Protein AF-X0WUH9-F1 (afdb_monomer_lite)

Structure (mmCIF, N/CA/C/O backbone):
data_AF-X0WUH9-F1
#
_entry.id   AF-X0WUH9-F1
#
loop_
_atom_site.group_PDB
_atom_site.id
_atom_site.type_symbol
_atom_site.label_atom_id
_atom_site.label_alt_id
_atom_site.label_comp_id
_atom_site.label_asym_id
_atom_site.label_entity_id
_atom_site.label_seq_id
_atom_site.pdbx_PDB_ins_code
_atom_site.Cartn_x
_atom_site.Cartn_y
_atom_site.Cartn_z
_atom_site.occupancy
_atom_site.B_iso_or_equiv
_atom_site.auth_seq_id
_atom_site.auth_comp_id
_atom_site.auth_asym_id
_atom_site.auth_atom_id
_atom_site.pdbx_PDB_model_num
ATOM 1 N N . PHE A 1 1 ? 20.214 15.083 -22.144 1.00 84.12 1 PHE A N 1
ATOM 2 C CA . PHE A 1 1 ? 18.925 15.207 -21.421 1.00 84.12 1 PHE A CA 1
ATOM 3 C C . PHE A 1 1 ? 19.009 14.427 -20.115 1.00 84.12 1 PHE A C 1
ATOM 5 O O . PHE A 1 1 ? 19.980 13.698 -19.936 1.00 84.12 1 PHE A O 1
ATOM 12 N N . THR A 1 2 ? 18.014 14.565 -19.241 1.00 90.38 2 THR A N 1
ATOM 13 C CA . THR A 1 2 ? 17.827 13.674 -18.091 1.00 90.38 2 THR A CA 1
ATOM 14 C C . THR A 1 2 ? 16.438 13.062 -18.191 1.00 90.38 2 THR A C 1
ATOM 16 O O . THR A 1 2 ? 15.469 13.798 -18.353 1.00 90.38 2 THR A O 1
ATOM 19 N N . LEU A 1 3 ? 16.358 11.736 -18.148 1.00 90.69 3 LEU A N 1
ATOM 20 C CA . LEU A 1 3 ? 15.112 10.980 -18.077 1.00 90.69 3 LEU A CA 1
ATOM 21 C C . LEU A 1 3 ? 15.097 10.223 -16.752 1.00 90.69 3 LEU A C 1
ATOM 23 O O . LEU A 1 3 ? 15.976 9.397 -16.507 1.00 90.69 3 LEU A O 1
ATOM 27 N N . THR A 1 4 ? 14.109 10.516 -15.918 1.00 93.69 4 THR A N 1
ATOM 28 C CA . THR A 1 4 ? 13.867 9.835 -14.645 1.00 93.69 4 THR A CA 1
ATOM 29 C C . THR A 1 4 ? 12.504 9.172 -14.694 1.00 93.69 4 THR A C 1
ATOM 31 O O . THR A 1 4 ? 11.519 9.838 -15.009 1.00 93.69 4 THR A O 1
ATOM 34 N N . VAL A 1 5 ? 12.455 7.881 -14.386 1.00 95.50 5 VAL A N 1
ATOM 35 C CA . VAL A 1 5 ? 11.223 7.090 -14.337 1.00 95.50 5 VAL A CA 1
ATOM 36 C C . VAL A 1 5 ? 11.199 6.406 -12.977 1.00 95.50 5 VAL A C 1
ATOM 38 O O . VAL A 1 5 ? 12.005 5.506 -12.732 1.00 95.50 5 VAL A O 1
ATOM 41 N N . TYR A 1 6 ? 10.348 6.889 -12.074 1.00 96.25 6 TYR A N 1
ATOM 42 C CA . TYR A 1 6 ? 10.287 6.433 -10.684 1.00 96.25 6 TYR A CA 1
ATOM 43 C C . TYR A 1 6 ? 8.885 6.001 -10.302 1.00 96.25 6 TYR A C 1
ATOM 45 O O . TYR A 1 6 ? 7.952 6.727 -10.634 1.00 96.25 6 TYR A O 1
ATOM 53 N N . ASN A 1 7 ? 8.769 4.882 -9.578 1.00 94.62 7 ASN A N 1
ATOM 54 C CA . ASN A 1 7 ? 7.525 4.454 -8.932 1.00 94.62 7 ASN A CA 1
ATOM 55 C C . ASN A 1 7 ? 6.321 4.508 -9.882 1.00 94.62 7 ASN A C 1
ATOM 57 O O . ASN A 1 7 ? 5.346 5.202 -9.634 1.00 94.62 7 ASN A O 1
ATOM 61 N N . ASN A 1 8 ? 6.418 3.802 -11.007 1.00 95.62 8 ASN A N 1
ATOM 62 C CA . ASN A 1 8 ? 5.311 3.640 -11.949 1.00 95.62 8 ASN A CA 1
ATOM 63 C C . ASN A 1 8 ? 4.856 2.183 -11.968 1.00 95.62 8 ASN A C 1
ATOM 65 O O . ASN A 1 8 ? 5.681 1.287 -11.787 1.00 95.62 8 ASN A O 1
ATOM 69 N N . THR A 1 9 ? 3.577 1.967 -12.257 1.00 96.06 9 THR A N 1
ATOM 70 C CA . THR A 1 9 ? 2.981 0.648 -12.489 1.00 96.06 9 THR A CA 1
ATOM 71 C C . THR A 1 9 ? 2.581 0.546 -13.960 1.00 96.06 9 THR A C 1
ATOM 73 O O . THR A 1 9 ? 1.762 1.328 -14.439 1.00 96.06 9 THR A O 1
ATOM 76 N N . PHE A 1 10 ? 3.191 -0.387 -14.688 1.00 95.75 10 PHE A N 1
ATOM 77 C CA . PHE A 1 10 ? 2.925 -0.688 -16.092 1.00 95.75 10 PHE A CA 1
ATOM 78 C C . PHE A 1 10 ? 2.410 -2.124 -16.193 1.00 95.75 10 PHE A C 1
ATOM 80 O O . PHE A 1 10 ? 3.133 -3.064 -15.873 1.00 95.75 10 PHE A O 1
ATOM 87 N N . VAL A 1 11 ? 1.162 -2.293 -16.620 1.00 94.50 11 VAL A N 1
ATOM 88 C CA . VAL A 1 11 ? 0.499 -3.603 -16.654 1.00 94.50 11 VAL A CA 1
ATOM 89 C C . VAL A 1 11 ? -0.267 -3.744 -17.969 1.00 94.50 11 VAL A C 1
ATOM 91 O O . VAL A 1 11 ? -0.762 -2.743 -18.495 1.00 94.50 11 VAL A O 1
ATOM 94 N N . LYS A 1 12 ? -0.342 -4.958 -18.533 1.00 93.06 12 LYS A N 1
ATOM 95 C CA . LYS A 1 12 ? -1.132 -5.276 -19.745 1.00 93.06 12 LYS A CA 1
ATOM 96 C C . LYS A 1 12 ? -0.751 -4.490 -21.018 1.00 93.06 12 LYS A C 1
ATOM 98 O O . LYS A 1 12 ? -1.572 -4.320 -21.922 1.00 93.06 12 LYS A O 1
ATOM 103 N N . ASN A 1 13 ? 0.498 -4.029 -21.150 1.00 92.81 13 ASN A N 1
ATOM 104 C CA . ASN A 1 13 ? 0.985 -3.385 -22.383 1.00 92.81 13 ASN A CA 1
ATOM 105 C C . ASN A 1 13 ? 1.630 -4.397 -23.345 1.00 92.81 13 ASN A C 1
ATOM 107 O O . ASN A 1 13 ? 2.065 -5.472 -22.945 1.00 92.81 13 ASN A O 1
ATOM 111 N N . TYR A 1 14 ? 1.779 -4.045 -24.630 1.00 92.12 14 TYR A N 1
ATOM 112 C CA . TYR A 1 14 ? 2.562 -4.880 -25.558 1.00 92.12 14 TYR A CA 1
ATOM 113 C C . TYR A 1 14 ? 4.034 -4.985 -25.126 1.00 92.12 14 TYR A C 1
ATOM 115 O O . TYR A 1 14 ? 4.600 -6.075 -25.119 1.00 92.12 14 TYR A O 1
ATOM 123 N N . CYS A 1 15 ? 4.625 -3.849 -24.748 1.00 90.56 15 CYS A N 1
ATOM 124 C CA . CYS A 1 15 ? 5.849 -3.747 -23.955 1.00 90.56 15 CYS A CA 1
ATOM 125 C C . CYS A 1 15 ? 5.557 -2.749 -22.833 1.00 90.56 15 CYS A C 1
ATOM 127 O O . CYS A 1 15 ? 5.006 -1.686 -23.132 1.00 90.56 15 CYS A O 1
ATOM 129 N N . ASN A 1 16 ? 5.944 -3.046 -21.594 1.00 95.50 16 ASN A N 1
ATOM 130 C CA . ASN A 1 16 ? 5.701 -2.138 -20.471 1.00 95.50 16 ASN A CA 1
ATOM 131 C C . ASN A 1 16 ? 6.644 -0.926 -20.539 1.00 95.50 16 ASN A C 1
ATOM 133 O O . ASN A 1 16 ? 6.204 0.193 -20.808 1.00 95.50 16 ASN A O 1
ATOM 137 N N . ILE A 1 17 ? 7.957 -1.143 -20.428 1.00 94.81 17 ILE A N 1
ATOM 138 C CA . ILE A 1 17 ? 8.960 -0.095 -20.647 1.00 94.81 17 ILE A CA 1
ATOM 139 C C . ILE A 1 17 ? 9.827 -0.463 -21.848 1.00 94.81 17 ILE A C 1
ATOM 141 O O . ILE A 1 17 ? 10.605 -1.413 -21.811 1.00 94.81 17 ILE A O 1
ATOM 145 N N . HIS A 1 18 ? 9.747 0.340 -22.912 1.00 92.62 18 HIS A N 1
ATOM 146 C CA . HIS A 1 18 ? 10.548 0.155 -24.120 1.00 92.62 18 HIS A CA 1
ATOM 147 C C . HIS A 1 18 ? 11.508 1.324 -24.365 1.00 92.62 18 HIS A C 1
ATOM 149 O O . HIS A 1 18 ? 11.098 2.473 -24.544 1.00 92.62 18 HIS A O 1
ATOM 155 N N . ASN A 1 19 ? 12.801 1.015 -24.422 1.00 88.56 19 ASN A N 1
ATOM 156 C CA . ASN A 1 19 ? 13.859 1.940 -24.782 1.00 88.56 19 ASN A CA 1
ATOM 157 C C . ASN A 1 19 ? 14.447 1.586 -26.154 1.00 88.56 19 ASN A C 1
ATOM 159 O O . ASN A 1 19 ? 15.034 0.525 -26.344 1.00 88.56 19 ASN A O 1
ATOM 163 N N . ALA A 1 20 ? 14.312 2.510 -27.106 1.00 87.06 20 ALA A N 1
ATOM 164 C CA . ALA A 1 20 ? 14.820 2.361 -28.472 1.00 87.06 20 ALA A CA 1
ATOM 165 C C . ALA A 1 20 ? 15.809 3.461 -28.886 1.00 87.06 20 ALA A C 1
ATOM 167 O O . ALA A 1 20 ? 16.190 3.554 -30.055 1.00 87.06 20 ALA A O 1
ATOM 168 N N . ARG A 1 21 ? 16.202 4.351 -27.966 1.00 79.69 21 ARG A N 1
ATOM 169 C CA . ARG A 1 21 ? 16.953 5.567 -28.312 1.00 79.69 21 ARG A CA 1
ATOM 170 C C . ARG A 1 21 ? 18.448 5.282 -28.453 1.00 79.69 21 ARG A C 1
ATOM 172 O O . ARG A 1 21 ? 19.238 5.463 -27.523 1.00 79.69 21 ARG A O 1
ATOM 179 N N . VAL A 1 22 ? 18.839 4.884 -29.663 1.00 78.00 22 VAL A N 1
ATOM 180 C CA . VAL A 1 22 ? 20.236 4.682 -30.073 1.00 78.00 22 VAL A CA 1
ATOM 181 C C . VAL A 1 22 ? 20.931 6.028 -30.315 1.00 78.00 22 VAL A C 1
ATOM 183 O O . VAL A 1 22 ? 20.434 6.870 -31.055 1.00 78.00 22 VAL A O 1
ATOM 186 N N . GLY A 1 23 ? 22.117 6.218 -29.731 1.00 77.25 23 GLY A N 1
ATOM 187 C CA . GLY A 1 23 ? 23.007 7.344 -30.053 1.00 77.25 23 GLY A CA 1
ATOM 188 C C . GLY A 1 23 ? 22.709 8.668 -29.341 1.00 77.25 23 GLY A C 1
ATOM 189 O O . GLY A 1 23 ? 23.425 9.642 -29.564 1.00 77.25 23 GLY A O 1
ATOM 190 N N . GLU A 1 24 ? 21.704 8.724 -28.466 1.00 80.44 24 GLU A N 1
ATOM 191 C CA . GLU A 1 24 ? 21.450 9.920 -27.661 1.00 80.44 24 GLU A CA 1
ATOM 192 C C . GLU A 1 24 ? 22.303 9.958 -26.388 1.00 80.44 24 GLU A C 1
ATOM 194 O O . GLU A 1 24 ? 22.405 8.969 -25.659 1.00 80.44 24 GLU A O 1
ATOM 199 N N . THR A 1 25 ? 22.866 11.128 -26.081 1.00 80.81 25 THR A N 1
ATOM 200 C CA . THR A 1 25 ? 23.638 11.383 -24.861 1.00 80.81 25 THR A CA 1
ATOM 201 C C . THR A 1 25 ? 22.779 12.058 -23.786 1.00 80.81 25 THR A C 1
ATOM 203 O O . THR A 1 25 ? 22.203 13.139 -23.959 1.00 80.81 25 THR A O 1
ATOM 206 N N . GLY A 1 26 ? 22.682 11.408 -22.629 1.00 85.44 26 GLY A N 1
ATOM 207 C CA . GLY A 1 26 ? 21.904 11.884 -21.491 1.00 85.44 26 GLY A CA 1
ATOM 208 C C . GLY A 1 26 ? 21.975 10.936 -20.302 1.00 85.44 26 GLY A C 1
ATOM 209 O O . GLY A 1 26 ? 22.427 9.800 -20.432 1.00 85.44 26 GLY A O 1
ATOM 210 N N . THR A 1 27 ? 21.522 11.414 -19.149 1.00 91.06 27 THR A N 1
ATOM 211 C CA . THR A 1 27 ? 21.389 10.606 -17.936 1.00 91.06 27 THR A CA 1
ATOM 212 C C . THR A 1 27 ? 20.027 9.930 -17.940 1.00 9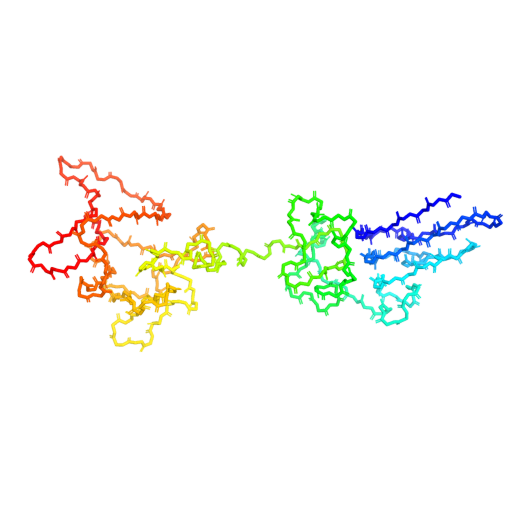1.06 27 THR A C 1
ATOM 214 O O . THR A 1 27 ? 19.006 10.574 -18.182 1.00 91.06 27 THR A O 1
ATOM 217 N N . ARG A 1 28 ? 20.012 8.631 -17.660 1.00 92.50 28 ARG A N 1
ATOM 218 C CA . ARG A 1 28 ? 18.797 7.834 -17.517 1.00 92.50 28 ARG A CA 1
ATOM 219 C C . ARG A 1 28 ? 18.802 7.188 -16.145 1.00 92.50 28 ARG A C 1
ATOM 221 O O . ARG A 1 28 ? 19.829 6.635 -15.749 1.00 92.50 28 ARG A O 1
ATOM 228 N N . ILE A 1 29 ? 17.694 7.323 -15.429 1.00 95.50 29 ILE A N 1
ATOM 229 C CA . ILE A 1 29 ? 17.526 6.745 -14.102 1.00 95.50 29 ILE A CA 1
ATOM 230 C C . ILE A 1 29 ? 16.145 6.103 -14.030 1.00 95.50 29 ILE A C 1
ATOM 232 O O . ILE A 1 29 ? 15.137 6.782 -14.212 1.00 95.50 29 ILE A O 1
ATOM 236 N N . PHE A 1 30 ? 16.112 4.803 -13.768 1.00 97.50 30 PHE A N 1
ATOM 237 C CA . PHE A 1 30 ? 14.884 4.031 -13.614 1.00 97.50 30 PHE A CA 1
ATOM 238 C C . PHE A 1 30 ? 14.909 3.403 -12.231 1.00 97.50 30 PHE A C 1
ATOM 240 O O . PHE A 1 30 ? 15.822 2.637 -11.936 1.00 97.50 30 PHE A O 1
ATOM 247 N N . LYS A 1 31 ? 13.960 3.729 -11.360 1.00 98.00 31 LYS A N 1
ATOM 248 C CA . LYS A 1 31 ? 13.911 3.140 -10.018 1.00 98.00 31 LYS A CA 1
ATOM 249 C C . LYS A 1 31 ? 12.494 2.783 -9.614 1.00 98.00 31 LYS A C 1
ATOM 251 O O . LYS A 1 31 ? 11.574 3.522 -9.947 1.00 98.00 31 LYS A O 1
ATOM 256 N N . ASN A 1 32 ? 12.331 1.690 -8.876 1.00 97.44 32 ASN A N 1
ATOM 257 C CA . ASN A 1 32 ? 11.051 1.288 -8.287 1.00 97.44 32 ASN A CA 1
ATOM 258 C C . ASN A 1 32 ? 9.897 1.173 -9.299 1.00 97.44 32 ASN A C 1
ATOM 260 O O . ASN A 1 32 ? 8.745 1.389 -8.934 1.00 97.44 32 ASN A O 1
ATOM 264 N N . ASN A 1 33 ? 10.168 0.882 -10.572 1.00 97.94 33 ASN A N 1
ATOM 265 C CA . ASN A 1 33 ? 9.093 0.669 -11.541 1.00 97.94 33 ASN A CA 1
ATOM 266 C C . ASN A 1 33 ? 8.633 -0.786 -11.504 1.00 97.94 33 ASN A C 1
ATOM 268 O O . ASN A 1 33 ? 9.454 -1.689 -11.362 1.00 97.94 33 ASN A O 1
ATOM 272 N N . LEU A 1 34 ? 7.332 -0.983 -11.657 1.00 98.06 34 LEU A N 1
ATOM 273 C CA . LEU A 1 34 ? 6.655 -2.267 -11.661 1.00 98.06 34 LEU A CA 1
ATOM 274 C C . LEU A 1 34 ? 6.133 -2.535 -13.065 1.00 98.06 34 LEU A C 1
ATOM 276 O O . LEU A 1 34 ? 5.345 -1.746 -13.578 1.00 98.06 34 LEU A O 1
ATOM 280 N N . CYS A 1 35 ? 6.592 -3.621 -13.683 1.00 97.75 35 CYS A N 1
ATOM 281 C CA . CYS A 1 35 ? 6.121 -4.086 -14.984 1.00 97.75 35 CYS A CA 1
ATOM 282 C C . CYS A 1 35 ? 5.602 -5.523 -14.853 1.00 97.75 35 CYS A C 1
ATOM 284 O O . CYS A 1 35 ? 6.339 -6.370 -14.347 1.00 97.75 35 CYS A O 1
ATOM 286 N N . GLN A 1 36 ? 4.351 -5.774 -15.244 1.00 96.56 36 GLN A N 1
ATOM 287 C CA . GLN A 1 36 ? 3.723 -7.106 -15.253 1.00 96.56 36 GLN A CA 1
ATOM 288 C C . GLN A 1 36 ? 2.810 -7.284 -16.480 1.00 96.56 36 GLN A C 1
ATOM 290 O O . GLN A 1 36 ? 2.411 -6.307 -17.125 1.00 96.56 36 GLN A O 1
ATOM 295 N N . ASP A 1 37 ? 2.455 -8.525 -16.795 1.00 94.31 37 ASP A N 1
ATOM 296 C CA . ASP A 1 37 ? 1.421 -8.934 -17.751 1.00 94.31 37 ASP A CA 1
ATOM 297 C C . ASP A 1 37 ? 1.603 -8.374 -19.162 1.00 94.31 37 ASP A C 1
ATOM 299 O O . ASP A 1 37 ? 0.644 -8.023 -19.859 1.00 94.31 37 ASP A O 1
ATOM 303 N N . ASN A 1 38 ? 2.850 -8.263 -19.626 1.00 93.31 38 ASN A N 1
ATOM 304 C CA . ASN A 1 38 ? 3.090 -7.792 -20.982 1.00 93.31 38 ASN A CA 1
ATOM 305 C C . ASN A 1 38 ? 2.596 -8.814 -22.019 1.00 93.31 38 ASN A C 1
ATOM 307 O O . ASN A 1 38 ? 2.943 -9.994 -21.991 1.00 93.31 38 ASN A O 1
ATOM 311 N N . SER A 1 39 ? 1.898 -8.361 -23.059 1.00 89.88 39 SER A N 1
ATOM 312 C CA . SER A 1 39 ? 1.390 -9.264 -24.101 1.00 89.88 39 SER A CA 1
ATOM 313 C C . SER A 1 39 ? 2.441 -9.642 -25.163 1.00 89.88 39 SER A C 1
ATOM 315 O O . SER A 1 39 ? 2.091 -10.261 -26.172 1.00 89.88 39 SER A O 1
ATOM 317 N N . GLY A 1 40 ? 3.700 -9.200 -25.019 1.00 85.06 40 GLY A N 1
ATOM 318 C CA . GLY A 1 40 ? 4.717 -9.353 -26.060 1.00 85.06 40 GLY A CA 1
ATOM 319 C C . GLY A 1 40 ? 6.150 -8.983 -25.674 1.00 85.06 40 GLY A C 1
ATOM 320 O O . GLY A 1 40 ? 6.874 -9.805 -25.125 1.00 85.06 40 GLY A O 1
ATOM 321 N N . GLY A 1 41 ? 6.616 -7.807 -26.105 1.00 83.12 41 GLY A N 1
ATOM 322 C CA . GLY A 1 41 ? 8.034 -7.448 -26.258 1.00 83.12 41 GLY A CA 1
ATOM 323 C C . GLY A 1 41 ? 8.845 -7.227 -24.975 1.00 83.12 41 GLY A C 1
ATOM 324 O O . GLY A 1 41 ? 9.862 -6.529 -25.033 1.00 83.12 41 GLY A O 1
ATOM 325 N N . GLY A 1 42 ? 8.432 -7.861 -23.878 1.00 92.88 42 GLY A N 1
ATOM 326 C CA . GLY A 1 42 ? 9.079 -7.880 -22.574 1.00 92.88 42 GLY A CA 1
ATOM 327 C C . GLY A 1 42 ? 8.575 -6.786 -21.644 1.00 92.88 42 GLY A C 1
ATOM 328 O O . GLY A 1 42 ? 8.141 -5.714 -22.089 1.00 92.88 42 GLY A O 1
ATOM 329 N N . ASP A 1 43 ? 8.693 -7.049 -20.347 1.00 96.75 43 ASP A N 1
ATOM 330 C CA . ASP A 1 43 ? 8.430 -6.060 -19.304 1.00 96.75 43 ASP A CA 1
ATOM 331 C C . ASP A 1 43 ? 9.370 -4.858 -19.465 1.00 96.75 43 ASP A C 1
ATOM 333 O O . ASP A 1 43 ? 8.952 -3.700 -19.513 1.00 96.75 43 ASP A O 1
ATOM 337 N N . TYR A 1 44 ? 10.655 -5.144 -19.658 1.00 96.44 44 TYR A N 1
ATOM 338 C CA . TYR A 1 44 ? 11.694 -4.174 -19.965 1.00 96.44 44 TYR A CA 1
ATOM 339 C C . TYR A 1 44 ? 12.369 -4.538 -21.281 1.00 96.44 44 TYR A C 1
ATOM 341 O O . TYR A 1 44 ? 13.078 -5.529 -21.418 1.00 96.44 44 TYR A O 1
ATOM 349 N N . SER A 1 45 ? 12.201 -3.681 -22.273 1.00 94.88 45 SER A N 1
ATOM 350 C CA . SER A 1 45 ? 12.724 -3.890 -23.614 1.00 94.88 45 SER A CA 1
ATOM 351 C C . SER A 1 45 ? 13.771 -2.830 -23.929 1.00 94.88 45 SER A C 1
ATOM 353 O O . SER A 1 45 ? 13.446 -1.647 -23.977 1.00 94.88 45 SER A O 1
ATOM 355 N N . ASP A 1 46 ? 15.023 -3.227 -24.161 1.00 91.81 46 ASP A N 1
ATOM 356 C CA . ASP A 1 46 ? 16.081 -2.326 -24.633 1.00 91.81 46 ASP A CA 1
ATOM 357 C C . ASP A 1 46 ? 16.559 -2.752 -26.021 1.00 91.81 46 ASP A C 1
ATOM 359 O O . ASP A 1 46 ? 17.294 -3.726 -26.184 1.00 91.81 46 ASP A O 1
ATOM 363 N N . THR A 1 47 ? 16.144 -2.001 -27.037 1.00 89.00 47 THR A N 1
ATOM 364 C CA . THR A 1 47 ? 16.659 -2.123 -28.406 1.00 89.00 47 THR A CA 1
ATOM 365 C C . THR A 1 47 ? 17.674 -1.026 -28.725 1.00 89.00 47 THR A C 1
ATOM 367 O O . THR A 1 47 ? 18.097 -0.894 -29.876 1.00 89.00 47 THR A O 1
ATOM 370 N N . GLY A 1 48 ? 18.061 -0.209 -27.739 1.00 83.06 48 GLY A N 1
ATOM 371 C CA . GLY A 1 48 ? 18.998 0.881 -27.938 1.00 83.06 48 GLY A CA 1
ATOM 372 C C . GLY A 1 48 ? 19.086 1.852 -26.767 1.00 83.06 48 GLY A C 1
ATOM 373 O O . GLY A 1 48 ? 18.097 2.443 -26.346 1.00 83.06 48 GLY A O 1
ATOM 374 N N . GLY A 1 49 ? 20.319 2.131 -26.343 1.00 82.00 49 GLY A N 1
ATOM 375 C CA . GLY A 1 49 ? 20.639 3.193 -25.395 1.00 82.00 49 GLY A CA 1
ATOM 376 C C . GLY A 1 49 ? 20.854 2.715 -23.960 1.00 82.00 49 GLY A C 1
ATOM 377 O O . GLY A 1 49 ? 21.675 3.328 -23.278 1.00 82.00 49 GLY A O 1
ATOM 378 N N . GLY A 1 50 ? 20.189 1.653 -23.500 1.00 90.12 50 GLY A N 1
ATOM 379 C CA . GLY A 1 50 ? 20.327 1.167 -22.124 1.00 90.12 50 GLY A CA 1
ATOM 380 C C . GLY A 1 50 ? 19.574 1.996 -21.083 1.00 90.12 50 GLY A C 1
ATOM 381 O O . GLY A 1 50 ? 19.299 3.186 -21.278 1.00 90.12 50 GLY A O 1
ATOM 382 N N . PHE A 1 51 ? 19.261 1.360 -19.953 1.00 92.00 51 PHE A N 1
ATOM 383 C CA . PHE A 1 51 ? 18.491 1.950 -18.849 1.00 92.00 51 PHE A CA 1
ATOM 384 C C . PHE A 1 51 ? 19.304 2.886 -17.937 1.00 92.00 51 PHE A C 1
ATOM 386 O O . PHE A 1 51 ? 18.726 3.648 -17.170 1.00 92.00 51 PHE A O 1
ATOM 393 N N . GLY A 1 52 ? 20.633 2.919 -18.063 1.00 93.56 52 GLY A N 1
ATOM 394 C CA . GLY A 1 52 ? 21.478 3.797 -17.250 1.00 93.56 52 GLY A CA 1
ATOM 395 C C . GLY A 1 52 ? 21.541 3.339 -15.793 1.00 93.56 52 GLY A C 1
ATOM 396 O O . GLY A 1 52 ? 21.880 2.189 -15.532 1.00 93.56 52 GLY A O 1
ATOM 397 N N . THR A 1 53 ? 21.261 4.243 -14.852 1.00 96.50 53 THR A N 1
ATOM 398 C CA . THR A 1 53 ? 21.252 3.933 -13.416 1.00 96.50 53 THR A CA 1
ATOM 399 C C . THR A 1 53 ? 19.926 3.286 -13.033 1.00 96.50 53 THR A C 1
ATOM 401 O O . THR A 1 53 ? 18.873 3.896 -13.219 1.00 96.50 53 THR A O 1
ATOM 404 N N . THR A 1 54 ? 19.972 2.088 -12.453 1.00 98.06 54 THR A N 1
ATOM 405 C CA . THR A 1 54 ? 18.773 1.330 -12.080 1.00 98.06 54 THR A CA 1
ATOM 406 C C . THR A 1 54 ? 18.782 0.907 -10.617 1.00 98.06 54 THR A C 1
ATOM 408 O O . THR A 1 54 ? 19.850 0.792 -10.014 1.00 98.06 54 THR A O 1
ATOM 411 N N . ALA A 1 55 ? 17.594 0.763 -10.030 1.00 98.31 55 ALA A N 1
ATOM 412 C CA . ALA A 1 55 ? 17.395 0.136 -8.727 1.00 98.31 55 ALA A CA 1
ATOM 413 C C . ALA A 1 55 ? 15.954 -0.379 -8.608 1.00 98.31 55 ALA A C 1
ATOM 415 O O . ALA A 1 55 ? 15.011 0.364 -8.879 1.00 98.31 55 ALA A O 1
ATOM 416 N N . ASN A 1 56 ? 15.792 -1.622 -8.158 1.00 98.06 56 ASN A N 1
ATOM 417 C CA . ASN A 1 56 ? 14.513 -2.181 -7.716 1.00 98.06 56 ASN A CA 1
ATOM 418 C C . ASN A 1 56 ? 13.390 -2.062 -8.767 1.00 98.06 56 ASN A C 1
ATOM 420 O O . ASN A 1 56 ? 12.232 -1.840 -8.434 1.00 98.06 56 ASN A O 1
ATOM 424 N N . ASN A 1 57 ? 13.726 -2.178 -10.054 1.00 98.38 57 ASN A N 1
ATOM 425 C CA . ASN A 1 57 ? 12.741 -2.291 -11.127 1.00 98.38 57 ASN A CA 1
ATOM 426 C C . ASN A 1 57 ? 12.310 -3.755 -11.251 1.00 98.38 57 ASN A C 1
ATOM 428 O O . ASN A 1 57 ? 13.171 -4.612 -11.436 1.00 98.38 57 ASN A O 1
ATOM 432 N N . ILE A 1 58 ? 11.021 -4.061 -11.145 1.00 98.56 58 ILE A N 1
ATOM 433 C CA . ILE A 1 58 ? 10.523 -5.439 -11.050 1.00 98.56 58 ILE A CA 1
ATOM 434 C C . ILE A 1 58 ? 9.804 -5.890 -12.320 1.00 98.56 58 ILE A C 1
ATOM 436 O O . ILE A 1 58 ? 9.033 -5.128 -12.899 1.00 98.56 58 ILE A O 1
ATOM 440 N N . SER A 1 59 ? 10.085 -7.126 -12.741 1.00 98.19 59 SER A N 1
ATOM 441 C CA . SER A 1 59 ? 9.465 -7.796 -13.889 1.00 98.19 59 SER A CA 1
ATOM 442 C C . SER A 1 59 ? 9.031 -9.215 -13.528 1.00 98.19 59 SER A C 1
ATOM 444 O O . SER A 1 59 ? 9.733 -9.913 -12.783 1.00 98.19 59 SER A O 1
ATOM 446 N N . GLU A 1 60 ? 7.914 -9.675 -14.091 1.00 96.62 60 GLU A N 1
ATOM 447 C CA . GLU A 1 60 ? 7.496 -11.079 -13.978 1.00 96.62 60 GLU A CA 1
ATOM 448 C C . GLU A 1 60 ? 8.321 -11.997 -14.875 1.00 96.62 60 GLU A C 1
ATOM 450 O O . GLU A 1 60 ? 8.439 -13.192 -14.607 1.00 96.62 60 GLU A O 1
ATOM 455 N N . ASP A 1 61 ? 8.948 -11.432 -15.903 1.00 94.75 61 ASP A N 1
ATOM 456 C CA . ASP A 1 61 ? 9.850 -12.135 -16.797 1.00 94.75 61 ASP A CA 1
ATOM 457 C C . ASP A 1 61 ? 11.332 -11.861 -16.458 1.00 94.75 61 ASP A C 1
ATOM 459 O O . ASP A 1 61 ? 11.697 -11.236 -15.452 1.00 94.75 61 ASP A O 1
ATOM 463 N N . ALA A 1 62 ? 12.232 -12.338 -17.317 1.00 96.19 62 ALA A N 1
ATOM 464 C CA . ALA A 1 62 ? 13.673 -12.200 -17.135 1.00 96.19 62 ALA A CA 1
ATOM 465 C C . ALA A 1 62 ? 14.248 -10.842 -17.592 1.00 96.19 62 ALA A C 1
ATOM 467 O O . ALA A 1 62 ? 15.473 -10.726 -17.722 1.00 96.19 62 ALA A O 1
ATOM 468 N N . THR A 1 63 ? 13.414 -9.839 -17.880 1.00 96.62 63 THR A N 1
ATOM 469 C CA . THR A 1 63 ? 13.845 -8.667 -18.653 1.00 96.62 63 THR A CA 1
ATOM 470 C C . THR A 1 63 ? 14.218 -7.440 -17.831 1.00 96.62 63 THR A C 1
ATOM 472 O O . THR A 1 63 ? 14.959 -6.605 -18.352 1.00 96.62 63 THR A O 1
ATOM 475 N N . SER A 1 64 ? 13.821 -7.341 -16.553 1.00 97.44 64 SER A N 1
ATOM 476 C CA . SER A 1 64 ? 14.210 -6.212 -15.694 1.00 97.44 64 SER A CA 1
ATOM 477 C C . SER A 1 64 ? 15.715 -5.892 -15.782 1.00 97.44 64 SER A C 1
ATOM 479 O O . SER A 1 64 ? 16.556 -6.802 -15.799 1.00 97.44 64 SER A O 1
ATOM 481 N N . PRO A 1 65 ? 16.119 -4.610 -15.804 1.00 97.19 65 PRO A N 1
ATOM 482 C CA . PRO A 1 65 ? 17.532 -4.251 -15.735 1.00 97.19 65 PRO A CA 1
ATOM 483 C C . PRO A 1 65 ? 18.195 -4.700 -14.421 1.00 97.19 65 PRO A C 1
ATOM 485 O O . PRO A 1 65 ? 19.402 -4.945 -14.405 1.00 97.19 65 PRO A O 1
ATOM 488 N N . ASP A 1 66 ? 17.417 -4.893 -13.353 1.00 98.31 66 ASP A N 1
ATOM 489 C CA . ASP A 1 66 ? 17.896 -5.280 -12.030 1.00 98.31 66 ASP A CA 1
ATOM 490 C C . ASP A 1 66 ? 17.730 -6.794 -11.820 1.00 98.31 66 ASP A C 1
ATOM 492 O O . ASP A 1 66 ? 16.641 -7.308 -11.579 1.00 98.31 66 ASP A O 1
ATOM 496 N N . ALA A 1 67 ? 18.835 -7.542 -11.903 1.00 97.44 67 ALA A N 1
ATOM 497 C CA . ALA A 1 67 ? 18.800 -9.008 -11.961 1.00 97.44 67 ALA A CA 1
ATOM 498 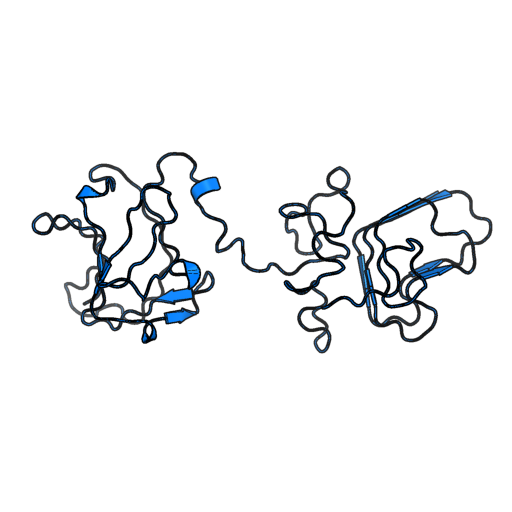C C . ALA A 1 67 ? 18.102 -9.695 -10.768 1.00 97.44 67 ALA A C 1
ATOM 500 O O . ALA A 1 67 ? 17.521 -10.764 -10.948 1.00 97.44 67 ALA A O 1
ATOM 501 N N . SER A 1 68 ? 18.137 -9.099 -9.571 1.00 97.88 68 SER A N 1
ATOM 502 C CA . SER A 1 68 ? 17.450 -9.615 -8.375 1.00 97.88 68 SER A CA 1
ATOM 503 C C . SER A 1 68 ? 15.931 -9.423 -8.397 1.00 97.88 68 SER A C 1
ATOM 505 O O . SER A 1 68 ? 15.237 -10.016 -7.572 1.00 97.88 68 SER A O 1
ATOM 507 N N . PHE A 1 69 ? 15.420 -8.611 -9.323 1.00 98.31 69 PHE A N 1
ATOM 508 C CA . PHE A 1 69 ? 14.009 -8.252 -9.457 1.00 98.31 69 PHE A CA 1
ATOM 509 C C . PHE A 1 69 ? 13.362 -8.827 -10.728 1.00 98.31 69 PHE A C 1
ATOM 511 O O . PHE A 1 69 ? 12.274 -8.421 -11.118 1.00 98.31 69 PHE A O 1
ATOM 518 N N . ARG A 1 70 ? 14.025 -9.796 -11.361 1.00 97.88 70 ARG A N 1
ATOM 519 C CA . ARG A 1 70 ? 13.497 -10.579 -12.484 1.00 97.88 70 ARG A CA 1
ATOM 520 C C . ARG A 1 70 ? 12.712 -11.789 -11.995 1.00 97.88 70 ARG A C 1
ATOM 522 O O . ARG A 1 70 ? 13.050 -12.352 -10.952 1.00 97.88 70 ARG A O 1
ATOM 529 N N . ASN A 1 71 ? 11.794 -12.279 -12.820 1.00 97.50 71 ASN A N 1
ATOM 530 C CA . ASN A 1 71 ? 10.987 -13.473 -12.567 1.00 97.50 71 ASN A CA 1
ATOM 531 C C . ASN A 1 71 ? 10.192 -13.383 -11.257 1.00 97.50 71 ASN A C 1
ATOM 533 O O . ASN A 1 71 ? 10.160 -14.331 -10.467 1.00 97.50 71 ASN A O 1
ATOM 537 N N . LYS A 1 72 ? 9.619 -12.209 -10.990 1.00 98.00 72 LYS A N 1
ATOM 538 C CA . LYS A 1 72 ? 8.820 -11.937 -9.801 1.00 98.00 72 LYS A CA 1
ATOM 539 C C . LYS A 1 72 ? 7.431 -11.484 -10.211 1.00 98.00 72 LYS A C 1
ATOM 541 O O . LYS A 1 72 ? 7.261 -10.367 -10.687 1.00 98.00 72 LYS A O 1
ATOM 546 N N . THR A 1 73 ? 6.458 -12.353 -9.982 1.00 96.69 73 THR A N 1
ATOM 547 C CA . THR A 1 73 ? 5.047 -11.992 -10.094 1.00 96.69 73 THR A CA 1
ATOM 548 C C . THR A 1 73 ? 4.644 -11.116 -8.913 1.00 96.69 73 THR A C 1
ATOM 550 O O . THR A 1 73 ? 5.036 -11.394 -7.771 1.00 96.69 73 THR A O 1
ATOM 553 N N . VAL A 1 74 ? 3.875 -10.074 -9.197 1.00 96.75 74 VAL A N 1
ATOM 554 C CA . VAL A 1 74 ? 3.303 -9.154 -8.217 1.00 96.75 74 VAL A CA 1
ATOM 555 C C . VAL A 1 74 ? 1.805 -9.413 -8.086 1.00 96.75 74 VAL A C 1
ATOM 557 O O . VAL A 1 74 ? 1.134 -9.708 -9.066 1.00 96.75 74 VAL A O 1
ATOM 560 N N . SER A 1 75 ? 1.280 -9.341 -6.865 1.00 93.56 75 SER A N 1
ATOM 561 C CA . SER A 1 75 ? -0.160 -9.440 -6.601 1.00 93.56 75 SER A CA 1
ATOM 562 C C . SER A 1 75 ? -0.795 -8.053 -6.502 1.00 93.56 75 SER A C 1
ATOM 564 O O . SER A 1 75 ? -0.360 -7.228 -5.696 1.00 93.56 75 SER A O 1
ATOM 566 N N . PHE A 1 76 ? -1.851 -7.816 -7.279 1.00 93.38 76 PHE A N 1
ATOM 567 C CA . PHE A 1 76 ? -2.699 -6.624 -7.187 1.00 93.38 76 PHE A CA 1
ATOM 568 C C . PHE A 1 76 ? -3.985 -6.914 -6.409 1.00 93.38 76 PHE A C 1
ATOM 570 O O . PHE A 1 76 ? -4.311 -8.074 -6.151 1.00 93.38 76 PHE A O 1
ATOM 577 N N . VAL A 1 77 ? -4.704 -5.864 -6.011 1.00 90.88 77 VAL A N 1
ATOM 578 C CA . VAL A 1 77 ? -5.990 -5.996 -5.303 1.00 90.88 77 VAL A CA 1
ATOM 579 C C . VAL A 1 77 ? -7.021 -6.720 -6.142 1.00 90.88 77 VAL A C 1
ATOM 581 O O . VAL A 1 77 ? -7.623 -7.684 -5.671 1.00 90.88 77 VAL A O 1
ATOM 584 N N . ASP A 1 78 ? -7.233 -6.226 -7.358 1.00 88.50 78 ASP A N 1
ATOM 585 C CA . ASP A 1 78 ? -8.244 -6.731 -8.272 1.00 88.50 78 ASP A CA 1
ATOM 586 C C . ASP A 1 78 ? -7.827 -6.405 -9.707 1.00 88.50 78 ASP A C 1
ATOM 588 O O . ASP A 1 78 ? -8.324 -5.487 -10.362 1.00 88.50 78 ASP A O 1
ATOM 592 N N . GLU A 1 79 ? -6.847 -7.165 -10.191 1.00 89.62 79 GLU A N 1
ATOM 593 C CA . GLU A 1 79 ? -6.307 -6.988 -11.536 1.00 89.62 79 GLU A CA 1
ATOM 594 C C . GLU A 1 79 ? -7.376 -7.202 -12.622 1.00 89.62 79 GLU A C 1
ATOM 596 O O . GLU A 1 79 ? -7.344 -6.548 -13.666 1.00 89.62 79 GLU A O 1
ATOM 601 N N . ASP A 1 80 ? -8.345 -8.089 -12.385 1.00 89.00 80 ASP A N 1
ATOM 602 C CA . ASP A 1 80 ? -9.434 -8.387 -13.322 1.00 89.00 80 ASP A CA 1
ATOM 603 C C . ASP A 1 80 ? -10.384 -7.191 -13.500 1.00 89.00 80 ASP A C 1
ATOM 605 O O . ASP A 1 80 ? -11.028 -7.051 -14.546 1.00 89.00 80 ASP A O 1
ATOM 609 N N . ASN A 1 81 ? -10.453 -6.309 -12.500 1.00 90.38 81 ASN A N 1
ATOM 610 C CA . ASN A 1 81 ? -11.233 -5.077 -12.527 1.00 90.38 81 ASN A CA 1
ATOM 611 C C . ASN A 1 81 ? -10.380 -3.799 -12.607 1.00 90.38 81 ASN A C 1
ATOM 613 O O . ASN A 1 81 ? -10.895 -2.709 -12.356 1.00 90.38 81 ASN A O 1
ATOM 617 N N . ASP A 1 82 ? -9.125 -3.931 -13.050 1.00 89.75 82 ASP A N 1
ATOM 618 C CA . ASP A 1 82 ? -8.163 -2.842 -13.263 1.00 89.75 82 ASP A CA 1
ATOM 619 C C . ASP A 1 82 ? -7.815 -2.045 -11.985 1.00 89.75 82 ASP A C 1
ATOM 621 O O . ASP A 1 82 ? -7.395 -0.886 -12.048 1.00 89.75 82 ASP A O 1
ATOM 625 N N . ASP A 1 83 ? -7.940 -2.682 -10.818 1.00 89.50 83 ASP A N 1
ATOM 626 C CA . ASP A 1 83 ? -7.401 -2.189 -9.554 1.00 89.50 83 ASP A CA 1
ATOM 627 C C . ASP A 1 83 ? -5.962 -2.694 -9.372 1.00 89.50 83 ASP A C 1
ATOM 629 O O . ASP A 1 83 ? -5.694 -3.764 -8.813 1.00 89.50 83 ASP A O 1
ATOM 633 N N . PHE A 1 84 ? -5.026 -1.891 -9.877 1.00 91.31 84 PHE A N 1
ATOM 634 C CA . PHE A 1 84 ? -3.590 -2.171 -9.847 1.00 91.31 84 PHE A CA 1
ATOM 635 C C . PHE A 1 84 ? -2.879 -1.616 -8.606 1.00 91.31 84 PHE A C 1
ATOM 637 O O . PHE A 1 84 ? -1.652 -1.462 -8.626 1.00 91.31 84 PHE A O 1
ATOM 644 N N . HIS A 1 85 ? -3.606 -1.314 -7.525 1.00 89.75 85 HIS A N 1
ATOM 645 C CA . HIS A 1 85 ? -2.951 -1.082 -6.241 1.00 89.75 85 HIS A CA 1
ATOM 646 C C . HIS A 1 85 ? -2.230 -2.355 -5.805 1.00 89.75 85 HIS A C 1
ATOM 648 O O . HIS A 1 85 ? -2.721 -3.475 -5.993 1.00 89.75 85 HIS A O 1
ATOM 654 N N . LEU A 1 86 ? -1.060 -2.194 -5.190 1.00 90.50 86 LEU A N 1
ATOM 655 C CA . LEU A 1 86 ? -0.324 -3.337 -4.673 1.00 90.50 86 LEU A CA 1
ATOM 656 C C . LEU A 1 86 ? -1.111 -4.026 -3.554 1.00 90.50 86 LEU A C 1
ATOM 658 O O . LEU A 1 86 ? -1.478 -3.394 -2.554 1.00 90.50 86 LEU A O 1
ATOM 662 N N . ALA A 1 87 ? -1.341 -5.332 -3.689 1.00 88.56 87 ALA A N 1
ATOM 663 C CA . ALA A 1 87 ? -2.049 -6.095 -2.674 1.00 88.56 87 ALA A CA 1
ATOM 664 C C . ALA A 1 87 ? -1.271 -6.096 -1.353 1.00 88.56 87 ALA A C 1
ATOM 666 O O . ALA A 1 87 ? -0.048 -6.245 -1.315 1.00 88.56 87 ALA A O 1
ATOM 667 N N . GLY A 1 88 ? -1.988 -6.013 -0.231 1.00 83.88 88 GLY A N 1
ATOM 668 C CA . GLY A 1 88 ? -1.364 -5.999 1.094 1.00 83.88 88 GLY A CA 1
ATOM 669 C C . GLY A 1 88 ? -0.555 -7.263 1.434 1.00 83.88 88 GLY A C 1
ATOM 670 O O . GLY A 1 88 ? 0.259 -7.248 2.354 1.00 83.88 88 GLY A O 1
ATOM 671 N N . ASN A 1 89 ? -0.747 -8.366 0.719 1.00 81.75 89 ASN A N 1
ATOM 672 C CA . ASN A 1 89 ? 0.005 -9.607 0.898 1.00 81.75 89 ASN A CA 1
ATOM 673 C C . ASN A 1 89 ? 1.095 -9.826 -0.164 1.00 81.75 89 ASN A C 1
ATOM 675 O O . ASN A 1 89 ? 1.714 -10.893 -0.153 1.00 81.75 89 ASN A O 1
ATOM 679 N N . ASP A 1 90 ? 1.338 -8.868 -1.063 1.00 91.38 90 ASP A N 1
ATOM 680 C CA . ASP A 1 90 ? 2.416 -8.996 -2.036 1.00 91.38 90 ASP A CA 1
ATOM 681 C C . ASP A 1 90 ? 3.781 -9.082 -1.332 1.00 91.38 90 ASP A C 1
ATOM 683 O O . ASP A 1 90 ? 4.080 -8.331 -0.404 1.00 91.38 90 ASP A O 1
ATOM 687 N N . ALA A 1 91 ? 4.611 -10.033 -1.761 1.00 90.56 91 ALA A N 1
ATOM 688 C CA . ALA A 1 91 ? 5.889 -10.342 -1.118 1.00 90.56 91 ALA A CA 1
ATOM 689 C C . ALA A 1 91 ? 7.109 -9.805 -1.882 1.00 90.56 91 ALA A C 1
ATOM 691 O O . ALA A 1 91 ? 8.242 -9.983 -1.430 1.00 90.56 91 ALA A O 1
ATOM 692 N N . ASN A 1 92 ? 6.906 -9.228 -3.067 1.00 95.44 92 ASN A N 1
ATOM 693 C CA . ASN A 1 92 ? 7.972 -8.959 -4.028 1.00 95.44 92 ASN A CA 1
ATOM 694 C C . ASN A 1 92 ? 8.201 -7.464 -4.268 1.00 95.44 92 ASN A C 1
ATOM 696 O O . ASN A 1 92 ? 9.352 -7.047 -4.394 1.00 95.44 92 ASN A O 1
ATOM 700 N N . ALA A 1 93 ? 7.129 -6.683 -4.345 1.00 94.81 93 ALA A N 1
ATOM 701 C CA . ALA A 1 93 ? 7.133 -5.241 -4.541 1.00 94.81 93 ALA A CA 1
ATOM 702 C C . ALA A 1 93 ? 6.872 -4.478 -3.234 1.00 94.81 93 ALA A C 1
ATOM 704 O O . ALA A 1 93 ? 7.374 -3.361 -3.077 1.00 94.81 93 ALA A O 1
ATOM 705 N N . ARG A 1 94 ? 6.162 -5.092 -2.277 1.00 88.56 94 ARG A N 1
ATOM 706 C CA . ARG A 1 94 ? 5.810 -4.441 -1.011 1.00 88.56 94 ARG A CA 1
ATOM 707 C C . ARG A 1 94 ? 7.034 -4.258 -0.115 1.00 88.56 94 ARG A C 1
ATOM 709 O O . ARG A 1 94 ? 7.748 -5.221 0.167 1.00 88.56 94 ARG A O 1
ATOM 716 N N . ASN A 1 95 ? 7.263 -3.037 0.365 1.00 88.00 95 ASN A N 1
ATOM 717 C CA . ASN A 1 95 ? 8.419 -2.614 1.163 1.00 88.00 95 ASN A CA 1
ATOM 718 C C . ASN A 1 95 ? 9.778 -2.989 0.536 1.00 88.00 95 ASN A C 1
ATOM 720 O O . ASN A 1 95 ? 10.781 -3.124 1.243 1.00 88.00 95 ASN A O 1
ATOM 724 N N . ALA A 1 96 ? 9.811 -3.209 -0.780 1.00 91.94 96 ALA A N 1
ATOM 725 C CA . ALA A 1 96 ? 10.973 -3.701 -1.510 1.00 91.94 96 ALA A CA 1
ATOM 726 C C . ALA A 1 96 ? 11.610 -2.638 -2.415 1.00 91.94 96 ALA A C 1
ATOM 728 O O . ALA A 1 96 ? 12.533 -2.954 -3.160 1.00 91.94 96 ALA A O 1
ATOM 729 N N . GLY A 1 97 ? 11.122 -1.402 -2.385 1.00 93.81 97 GLY A N 1
ATOM 730 C CA . GLY A 1 97 ? 11.613 -0.261 -3.146 1.00 93.81 97 GLY A CA 1
ATOM 731 C C . GLY A 1 97 ? 12.849 0.403 -2.533 1.00 93.81 97 GLY A C 1
ATOM 732 O O . GLY A 1 97 ? 13.114 0.338 -1.334 1.00 93.81 97 GLY A O 1
ATOM 733 N N . GLU A 1 98 ? 13.610 1.065 -3.394 1.00 95.25 98 GLU A N 1
ATOM 734 C CA . GLU A 1 98 ? 14.666 2.014 -3.052 1.00 95.25 98 GLU A CA 1
ATOM 735 C C . GLU A 1 98 ? 14.068 3.266 -2.392 1.00 95.25 98 GLU A C 1
ATOM 737 O O . GLU A 1 98 ? 13.045 3.782 -2.846 1.00 95.25 98 GLU A O 1
ATOM 742 N N . ASP A 1 99 ? 14.740 3.809 -1.377 1.00 92.38 99 ASP A N 1
ATOM 743 C CA . ASP A 1 99 ? 14.323 5.059 -0.738 1.00 92.38 99 ASP A CA 1
ATOM 744 C C . ASP A 1 99 ? 14.519 6.269 -1.667 1.00 92.38 99 ASP A C 1
ATOM 746 O O . ASP A 1 99 ? 15.644 6.648 -2.011 1.00 92.38 99 ASP A O 1
ATOM 750 N N . LEU A 1 100 ? 13.407 6.892 -2.063 1.00 93.31 100 LEU A N 1
ATOM 751 C CA . LEU A 1 100 ? 13.369 8.103 -2.885 1.00 93.31 100 LEU A CA 1
ATOM 752 C C . LEU A 1 100 ? 12.779 9.310 -2.143 1.00 93.31 100 LEU A C 1
ATOM 754 O O . LEU A 1 100 ? 12.411 10.290 -2.790 1.00 93.31 100 LEU A O 1
ATOM 758 N N . SER A 1 101 ? 12.757 9.295 -0.805 1.00 90.12 101 SER A N 1
ATOM 759 C CA . SER A 1 101 ? 12.166 10.358 0.034 1.00 90.12 101 SER A CA 1
ATOM 760 C C . SER A 1 101 ? 12.786 11.740 -0.178 1.00 90.12 101 SER A C 1
ATOM 762 O O . SER A 1 101 ? 12.137 12.762 0.030 1.00 90.12 101 SER A O 1
ATOM 764 N N . ALA A 1 102 ? 14.026 11.796 -0.671 1.00 91.44 102 ALA A N 1
ATOM 765 C CA . ALA A 1 102 ? 14.682 13.038 -1.078 1.00 91.44 102 ALA A CA 1
ATOM 766 C C . ALA A 1 102 ? 14.174 13.611 -2.422 1.00 91.44 102 ALA A C 1
ATOM 768 O O . ALA A 1 102 ? 14.553 14.721 -2.793 1.00 91.44 102 ALA A O 1
ATOM 769 N N . THR A 1 103 ? 13.368 12.855 -3.171 1.00 92.44 103 THR A N 1
ATOM 770 C CA . THR A 1 103 ? 12.829 13.234 -4.488 1.00 92.44 103 THR A CA 1
ATOM 771 C C . THR A 1 103 ? 11.341 13.566 -4.402 1.00 92.44 103 THR A C 1
ATOM 773 O O . THR A 1 103 ? 10.919 14.592 -4.931 1.00 92.44 103 THR A O 1
ATOM 776 N N . PHE A 1 104 ? 10.555 12.712 -3.749 1.00 89.88 104 PHE A N 1
ATOM 777 C CA . PHE A 1 104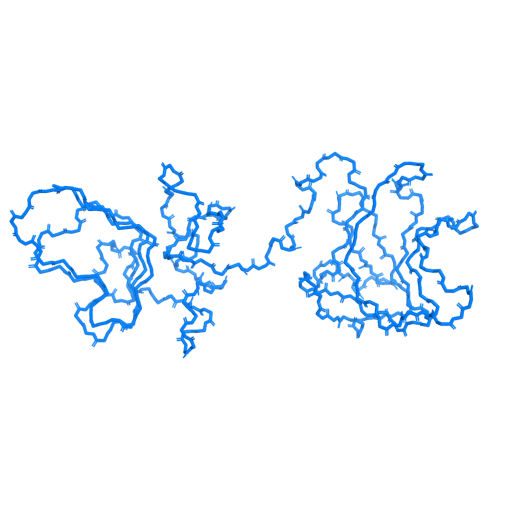 ? 9.125 12.900 -3.504 1.00 89.88 104 PHE A CA 1
ATOM 778 C C . PHE A 1 104 ? 8.701 12.070 -2.291 1.00 89.88 104 PHE A C 1
ATOM 780 O O . PHE A 1 104 ? 9.402 11.139 -1.897 1.00 89.88 104 PHE A O 1
ATOM 787 N N . THR A 1 105 ? 7.567 12.426 -1.695 1.00 87.38 105 THR A N 1
ATOM 788 C CA . THR A 1 105 ? 7.110 11.827 -0.435 1.00 87.38 105 THR A CA 1
ATOM 789 C C . THR A 1 105 ? 5.773 11.123 -0.533 1.00 87.38 105 THR A C 1
ATOM 791 O O . THR A 1 105 ? 5.490 10.340 0.360 1.00 87.38 105 THR A O 1
ATOM 794 N N . ASP A 1 106 ? 4.989 11.348 -1.586 1.00 85.00 106 ASP A N 1
ATOM 795 C CA . ASP A 1 106 ? 3.626 10.821 -1.687 1.00 85.00 106 ASP A CA 1
ATOM 796 C C . ASP A 1 106 ? 3.436 9.950 -2.947 1.00 85.00 106 ASP A C 1
ATOM 798 O O . ASP A 1 106 ? 4.213 10.041 -3.905 1.00 85.00 106 ASP A O 1
ATOM 802 N N . ASP A 1 107 ? 2.459 9.047 -2.938 1.00 86.69 107 ASP A N 1
ATOM 803 C CA . ASP A 1 107 ? 2.028 8.255 -4.100 1.00 86.69 107 ASP A CA 1
ATOM 804 C C . ASP A 1 107 ? 0.990 8.980 -4.974 1.00 86.69 107 ASP A C 1
ATOM 806 O O . ASP A 1 107 ? 0.805 10.196 -4.874 1.00 86.69 107 ASP A O 1
ATOM 810 N N . ILE A 1 108 ? 0.386 8.247 -5.916 1.00 84.19 108 ILE A N 1
ATOM 811 C CA . ILE A 1 108 ? -0.557 8.804 -6.893 1.00 84.19 108 ILE A CA 1
ATOM 812 C C . ILE A 1 108 ? -1.909 9.181 -6.269 1.00 84.19 108 ILE A C 1
ATOM 814 O O . ILE A 1 108 ? -2.566 10.095 -6.772 1.00 84.19 108 ILE A O 1
ATOM 818 N N . ASP A 1 109 ? -2.255 8.570 -5.137 1.00 79.12 109 ASP A N 1
ATOM 819 C CA . ASP A 1 109 ? -3.423 8.888 -4.316 1.00 79.12 109 ASP A CA 1
ATOM 820 C C . ASP A 1 109 ? -3.142 9.991 -3.276 1.00 79.12 109 ASP A C 1
ATOM 822 O O . ASP A 1 109 ? -4.045 10.454 -2.569 1.00 79.12 109 ASP A O 1
ATOM 826 N N . GLY A 1 110 ? -1.897 10.473 -3.206 1.00 80.19 110 GLY A N 1
ATOM 827 C CA . GLY A 1 110 ? -1.461 11.529 -2.295 1.00 80.19 110 GLY A CA 1
ATOM 828 C C . GLY A 1 110 ? -1.152 11.035 -0.882 1.00 80.19 110 GLY A C 1
ATOM 829 O O . GLY A 1 110 ? -1.154 11.834 0.058 1.00 80.19 110 GLY A O 1
ATOM 830 N N . GLN A 1 111 ? -0.907 9.738 -0.711 1.00 78.00 111 GLN A N 1
ATOM 831 C CA . GLN A 1 111 ? -0.579 9.138 0.572 1.00 78.00 111 GLN A CA 1
ATOM 832 C C . GLN A 1 111 ? 0.939 9.109 0.770 1.00 78.00 111 GLN A C 1
ATOM 834 O O . GLN A 1 111 ? 1.713 8.901 -0.162 1.00 78.00 111 GLN A O 1
ATOM 839 N N . THR A 1 112 ? 1.391 9.345 2.003 1.00 80.88 112 THR A N 1
ATOM 840 C CA . THR A 1 112 ? 2.824 9.438 2.303 1.00 80.88 112 THR A CA 1
ATOM 841 C C . THR A 1 112 ? 3.513 8.075 2.263 1.00 80.88 112 THR A C 1
ATOM 843 O O . THR A 1 112 ? 3.167 7.161 3.011 1.00 80.88 112 THR A O 1
ATOM 846 N N . ARG A 1 113 ? 4.573 7.989 1.460 1.00 83.06 113 ARG A N 1
ATOM 847 C CA . ARG A 1 113 ? 5.432 6.818 1.266 1.00 83.06 113 ARG A CA 1
ATOM 848 C C . ARG A 1 113 ? 6.456 6.644 2.383 1.00 83.06 113 ARG A C 1
ATOM 850 O O . ARG A 1 113 ? 6.858 7.596 3.051 1.00 83.06 113 ARG A O 1
ATOM 857 N N . GLY A 1 114 ? 6.952 5.416 2.539 1.00 66.44 114 GLY A N 1
ATOM 858 C CA . GLY A 1 114 ? 8.102 5.126 3.401 1.00 66.44 114 GLY A CA 1
ATOM 859 C C . GLY A 1 114 ? 7.760 4.826 4.862 1.00 66.44 114 GLY A C 1
ATOM 860 O O . GLY A 1 114 ? 8.672 4.588 5.651 1.00 66.44 114 GLY A O 1
ATOM 861 N N . TYR A 1 115 ? 6.477 4.791 5.245 1.00 61.97 115 TYR A N 1
ATOM 862 C CA . TYR A 1 115 ? 6.065 4.504 6.627 1.00 61.97 115 TYR A CA 1
ATOM 863 C C . TYR A 1 115 ? 6.461 3.088 7.092 1.00 61.97 115 TYR A C 1
ATOM 865 O O . TYR A 1 115 ? 6.749 2.885 8.273 1.00 61.97 115 TYR A O 1
ATOM 873 N N . ARG A 1 116 ? 6.514 2.108 6.178 1.00 65.56 116 ARG A N 1
ATOM 874 C CA . ARG A 1 116 ? 6.905 0.710 6.462 1.00 65.56 116 ARG A CA 1
ATOM 875 C C . ARG A 1 116 ? 8.048 0.187 5.582 1.00 65.56 116 ARG A C 1
ATOM 877 O O . ARG A 1 116 ? 8.417 -0.981 5.680 1.00 65.56 116 ARG A O 1
ATOM 884 N N . GLY A 1 117 ? 8.654 1.080 4.806 1.00 77.69 117 GLY A N 1
ATOM 885 C CA . GLY A 1 117 ? 9.507 0.759 3.668 1.00 77.69 117 GLY A CA 1
ATOM 886 C C . GLY A 1 117 ? 8.994 1.482 2.425 1.00 77.69 117 GLY A C 1
ATOM 887 O O . GLY A 1 117 ? 7.894 2.028 2.433 1.00 77.69 117 GLY A O 1
ATOM 888 N N . TRP A 1 118 ? 9.818 1.553 1.386 1.00 88.00 118 TRP A N 1
ATOM 889 C CA . TRP A 1 118 ? 9.379 2.028 0.075 1.00 88.00 118 TRP A CA 1
ATOM 890 C C . TRP A 1 118 ? 8.818 0.859 -0.720 1.00 88.00 118 TRP A C 1
ATOM 892 O O . TRP A 1 118 ? 9.394 -0.222 -0.674 1.00 88.00 118 TRP A O 1
ATOM 902 N N . ASP A 1 119 ? 7.748 1.067 -1.476 1.00 91.75 119 ASP A N 1
ATOM 903 C CA . ASP A 1 119 ? 7.219 0.061 -2.397 1.00 91.75 119 ASP A CA 1
ATOM 904 C C . ASP A 1 119 ? 7.761 0.260 -3.813 1.00 91.75 119 ASP A C 1
ATOM 906 O O . ASP A 1 119 ? 8.174 1.357 -4.213 1.00 91.75 119 ASP A O 1
ATOM 910 N N . ILE A 1 120 ? 7.751 -0.825 -4.582 1.00 95.56 120 ILE A N 1
ATOM 911 C CA . ILE A 1 120 ? 7.947 -0.794 -6.030 1.00 95.56 120 ILE A CA 1
ATOM 912 C C . ILE A 1 120 ? 6.572 -0.609 -6.680 1.00 95.56 120 ILE A C 1
ATOM 914 O O . ILE A 1 120 ? 5.639 -1.336 -6.355 1.00 95.56 120 ILE A O 1
ATOM 918 N N . GLY A 1 121 ? 6.452 0.337 -7.611 1.00 95.00 121 GLY A N 1
ATOM 919 C CA . GLY A 1 121 ? 5.187 0.679 -8.266 1.00 95.00 121 GLY A CA 1
ATOM 920 C C . GLY A 1 121 ? 4.609 2.032 -7.847 1.00 95.00 121 GLY A C 1
ATOM 921 O O . GLY A 1 121 ? 5.142 2.733 -6.977 1.00 95.00 121 GLY A O 1
ATOM 922 N N . ALA A 1 122 ? 3.539 2.417 -8.542 1.00 89.31 122 ALA A N 1
ATOM 923 C CA . ALA A 1 122 ? 2.866 3.707 -8.397 1.00 89.31 122 ALA A CA 1
ATOM 924 C C . ALA A 1 122 ? 2.028 3.827 -7.134 1.00 89.31 122 ALA A C 1
ATOM 926 O O . ALA A 1 122 ? 1.896 4.940 -6.634 1.00 89.31 122 ALA A O 1
ATOM 927 N N . ASP A 1 123 ? 1.525 2.720 -6.605 1.00 84.31 123 ASP A N 1
ATOM 928 C CA . ASP A 1 123 ? 0.611 2.762 -5.476 1.00 84.31 123 ASP A CA 1
ATOM 929 C C . ASP A 1 123 ? 0.636 1.456 -4.685 1.00 84.31 123 ASP A C 1
ATOM 931 O O . ASP A 1 123 ? 0.693 0.372 -5.278 1.00 84.31 123 ASP A O 1
ATOM 935 N N . GLU A 1 124 ? 0.587 1.559 -3.359 1.00 75.75 124 GLU A N 1
ATOM 936 C CA . GLU A 1 124 ? 0.241 0.424 -2.511 1.00 75.75 124 GLU A CA 1
ATOM 937 C C . GLU A 1 124 ? -1.198 0.569 -2.050 1.00 75.75 124 GLU A C 1
ATOM 939 O O . GLU A 1 124 ? -1.693 1.672 -1.853 1.00 75.75 124 GLU A O 1
ATOM 944 N N . THR A 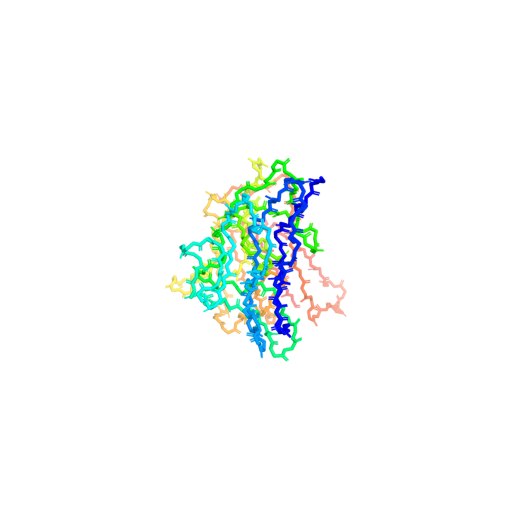1 125 ? -1.905 -0.540 -1.833 1.00 68.25 125 THR A N 1
ATOM 945 C CA . THR A 1 125 ? -3.144 -0.388 -1.079 1.00 68.25 125 THR A CA 1
ATOM 946 C C . THR A 1 125 ? -2.841 0.283 0.239 1.00 68.25 125 THR A C 1
ATOM 948 O O . THR A 1 125 ? -1.998 -0.194 1.009 1.00 68.25 125 THR A O 1
ATOM 951 N N . PHE A 1 126 ? -3.659 1.273 0.584 1.00 58.91 126 PHE A N 1
ATOM 952 C CA . PHE A 1 126 ? -3.979 1.483 1.979 1.00 58.91 126 PHE A CA 1
ATOM 953 C C . PHE A 1 126 ? -4.631 0.199 2.490 1.00 58.91 126 PHE A C 1
ATOM 955 O O . PHE A 1 126 ? -5.847 0.050 2.588 1.00 58.91 126 PHE A O 1
ATOM 962 N N . THR A 1 127 ? -3.791 -0.758 2.886 1.00 48.03 127 THR A N 1
ATOM 963 C CA . THR A 1 127 ? -4.165 -1.637 3.970 1.00 48.03 127 THR A CA 1
ATOM 964 C C . THR A 1 127 ? -4.414 -0.662 5.096 1.00 48.03 127 THR A C 1
ATOM 966 O O . THR A 1 127 ? -3.463 -0.054 5.590 1.00 48.03 127 THR A O 1
ATOM 969 N N . SER A 1 128 ? -5.694 -0.455 5.410 1.00 42.91 128 SER A N 1
ATOM 970 C CA . SER A 1 128 ? -6.220 0.259 6.568 1.00 42.91 128 SER A CA 1
ATOM 971 C C . SER A 1 128 ? -5.604 -0.320 7.848 1.00 42.91 128 SER A C 1
ATOM 973 O O . SER A 1 128 ? -6.233 -0.985 8.657 1.00 42.91 128 SER A O 1
ATOM 975 N N . THR A 1 129 ? -4.317 -0.082 8.006 1.00 41.78 129 THR A N 1
ATOM 976 C CA . THR A 1 129 ? -3.495 -0.305 9.181 1.00 41.78 129 THR A CA 1
ATOM 977 C C . THR A 1 129 ? -3.259 1.036 9.862 1.00 41.78 129 THR A C 1
ATOM 979 O O . THR A 1 129 ? -2.711 1.060 10.952 1.00 41.78 129 THR A O 1
ATOM 982 N N . MET A 1 130 ? -3.705 2.141 9.239 1.00 41.78 130 MET A N 1
ATOM 983 C CA . MET A 1 130 ? -3.786 3.482 9.814 1.00 41.78 130 MET A CA 1
ATOM 984 C C . MET A 1 130 ? -5.137 3.803 10.439 1.00 41.78 130 MET A C 1
ATOM 986 O O . MET A 1 130 ? -5.195 4.738 11.233 1.00 41.78 130 MET A O 1
ATOM 990 N N . ILE A 1 131 ? -6.196 3.045 10.139 1.00 43.06 131 ILE A N 1
ATOM 991 C CA . ILE A 1 131 ? -7.385 3.139 10.984 1.00 43.06 131 ILE A CA 1
ATOM 992 C C . ILE A 1 131 ? -7.156 2.384 12.324 1.00 43.06 131 ILE A C 1
ATOM 994 O O . ILE A 1 131 ? -7.755 2.731 13.337 1.00 43.06 131 ILE A O 1
ATOM 998 N N . ASP A 1 132 ? -6.120 1.528 12.372 1.00 42.56 132 ASP A N 1
ATOM 999 C CA . ASP A 1 132 ? -5.575 0.887 13.584 1.00 42.56 132 ASP A CA 1
ATOM 1000 C C . ASP A 1 132 ? -4.157 1.348 13.961 1.00 42.56 132 ASP A C 1
ATOM 1002 O O . ASP A 1 132 ? -3.527 0.762 14.849 1.00 42.56 132 ASP A O 1
ATOM 1006 N N . ALA A 1 133 ? -3.618 2.394 13.317 1.00 47.38 133 ALA A N 1
ATOM 1007 C CA . ALA A 1 133 ? -2.360 2.958 13.791 1.00 47.38 133 ALA A CA 1
ATOM 1008 C C . ALA A 1 133 ? -2.644 3.461 15.199 1.00 47.38 133 ALA A C 1
ATOM 1010 O O . ALA A 1 133 ? -3.568 4.262 15.374 1.00 47.38 133 ALA A O 1
ATOM 1011 N N . PRO A 1 134 ? -1.908 2.984 16.213 1.00 52.53 134 PRO A N 1
ATOM 1012 C CA . PRO A 1 134 ? -2.298 3.260 17.570 1.00 52.53 134 PRO A CA 1
ATOM 1013 C C . PRO A 1 134 ? -2.228 4.777 17.758 1.00 52.53 134 PRO A C 1
ATOM 1015 O O . PRO A 1 134 ? -1.178 5.407 17.584 1.00 52.53 134 PRO A O 1
ATOM 1018 N N . LEU A 1 135 ? -3.386 5.376 18.064 1.00 55.69 135 LEU A N 1
ATOM 1019 C CA . LEU A 1 135 ? -3.522 6.807 18.342 1.00 55.69 135 LEU A CA 1
ATOM 1020 C C . LEU A 1 135 ? -2.569 7.251 19.460 1.00 55.69 135 LEU A C 1
ATOM 1022 O O . LEU A 1 135 ? -2.254 8.433 19.548 1.00 55.69 135 LEU A O 1
ATOM 1026 N N . THR A 1 136 ? -2.037 6.310 20.245 1.00 53.09 136 THR A N 1
ATOM 1027 C CA . THR A 1 136 ? -0.970 6.517 21.230 1.00 53.09 136 THR A CA 1
ATOM 1028 C C . THR A 1 136 ? 0.240 7.270 20.689 1.00 53.09 136 THR A C 1
ATOM 1030 O O . THR A 1 136 ? 0.806 8.086 21.407 1.00 53.09 136 THR A O 1
ATOM 1033 N N . ASN A 1 137 ? 0.617 7.072 19.422 1.00 54.28 137 ASN A N 1
ATOM 1034 C CA . ASN A 1 137 ? 1.763 7.774 18.833 1.00 54.28 137 ASN A CA 1
ATOM 1035 C C . ASN A 1 137 ? 1.432 9.212 18.388 1.00 54.28 137 ASN A C 1
ATOM 1037 O O . ASN A 1 137 ? 2.345 9.982 18.100 1.00 54.28 137 ASN A O 1
ATOM 1041 N N . LYS A 1 138 ? 0.144 9.580 18.310 1.00 56.59 138 LYS A N 1
ATOM 1042 C CA . LYS A 1 138 ? -0.331 10.934 17.954 1.00 56.59 138 LYS A CA 1
ATOM 1043 C C . LYS A 1 138 ? -0.901 11.701 19.155 1.00 56.59 138 LYS A C 1
ATOM 1045 O O . LYS A 1 138 ? -0.883 12.927 19.145 1.00 56.59 138 LYS A O 1
ATOM 1050 N N . MET A 1 139 ? -1.355 10.998 20.191 1.00 63.62 139 MET A N 1
ATOM 1051 C CA . MET A 1 139 ? -1.706 11.527 21.511 1.00 63.62 139 MET A CA 1
ATOM 1052 C C . MET A 1 139 ? -0.649 11.081 22.528 1.00 63.62 139 MET A C 1
ATOM 1054 O O . MET A 1 139 ? -0.906 10.258 23.401 1.00 63.62 139 MET A O 1
ATOM 1058 N N . THR A 1 140 ? 0.569 11.608 22.383 1.00 60.00 140 THR A N 1
ATOM 1059 C CA . THR A 1 140 ? 1.721 11.233 23.223 1.00 60.00 140 THR A CA 1
ATOM 1060 C C . THR A 1 140 ? 1.685 11.831 24.633 1.00 60.00 140 THR A C 1
ATOM 1062 O O . THR A 1 140 ? 2.581 11.558 25.425 1.00 60.00 140 THR A O 1
ATOM 1065 N N . ASP A 1 141 ? 0.690 12.667 24.943 1.00 65.62 141 ASP A N 1
ATOM 1066 C CA . ASP A 1 141 ? 0.495 13.271 26.261 1.00 65.62 141 ASP A CA 1
ATOM 1067 C C . ASP A 1 141 ? -1.003 13.260 26.618 1.00 65.62 141 ASP A C 1
ATOM 1069 O O . ASP A 1 141 ? -1.833 13.754 25.852 1.00 65.62 141 ASP A O 1
ATOM 1073 N N . GLY A 1 142 ? -1.354 12.649 27.754 1.00 75.88 142 GLY A N 1
ATOM 1074 C CA . GLY A 1 142 ? -2.712 12.648 28.316 1.00 75.88 142 GLY A CA 1
ATOM 1075 C C . GLY A 1 142 ? -3.692 11.562 27.840 1.00 75.88 142 GLY A C 1
ATOM 1076 O O . GLY A 1 142 ? -4.830 11.557 28.311 1.00 75.88 142 GLY A O 1
ATOM 1077 N N . LEU A 1 143 ? -3.302 10.633 26.955 1.00 81.94 143 LEU A N 1
ATOM 1078 C CA . LEU A 1 143 ? -4.170 9.511 26.568 1.00 81.94 143 LEU A CA 1
ATOM 1079 C C . LEU A 1 143 ? -4.212 8.447 27.675 1.00 81.94 143 LEU A C 1
ATOM 1081 O O . LEU A 1 143 ? -3.207 7.806 27.974 1.00 81.94 143 LEU A O 1
ATOM 1085 N N . VAL A 1 144 ? -5.395 8.247 28.252 1.00 82.44 144 VAL A N 1
ATOM 1086 C CA . VAL A 1 144 ? -5.630 7.338 29.391 1.00 82.44 144 VAL A CA 1
ATOM 1087 C C . VAL A 1 144 ? -6.478 6.109 29.049 1.00 82.44 144 VAL A C 1
ATOM 1089 O O . VAL A 1 144 ? -6.650 5.232 29.885 1.00 82.44 144 VAL A O 1
ATOM 1092 N N . GLY A 1 145 ? -7.032 6.036 27.840 1.00 83.94 145 GLY A N 1
ATOM 1093 C CA . GLY A 1 145 ? -7.844 4.906 27.396 1.00 83.94 145 GLY A CA 1
ATOM 1094 C C . GLY A 1 145 ? -8.011 4.920 25.884 1.00 83.94 145 GLY A C 1
ATOM 1095 O O . GLY A 1 145 ? -8.277 5.970 25.298 1.00 83.94 145 GLY A O 1
ATOM 1096 N N . HIS A 1 146 ? -7.802 3.769 25.247 1.00 85.62 146 HIS A N 1
ATOM 1097 C CA . HIS A 1 146 ? -7.964 3.600 23.807 1.00 85.62 146 HIS A CA 1
ATOM 1098 C C . HIS A 1 146 ? -8.430 2.178 23.492 1.00 85.62 146 HIS A C 1
ATOM 1100 O O . HIS A 1 146 ? -7.633 1.242 23.476 1.00 85.62 146 HIS A O 1
ATOM 1106 N N . TRP A 1 147 ? -9.723 2.033 23.215 1.00 88.25 147 TRP A N 1
ATOM 1107 C CA . TRP A 1 147 ? -10.362 0.759 22.893 1.00 88.25 147 TRP A CA 1
ATOM 1108 C C . TRP A 1 147 ? -10.751 0.747 21.419 1.00 88.25 147 TRP A C 1
ATOM 1110 O O . TRP A 1 147 ? -11.595 1.536 20.996 1.00 88.25 147 TRP A O 1
ATOM 1120 N N . THR A 1 148 ? -10.105 -0.114 20.631 1.00 85.69 148 THR A N 1
ATOM 1121 C CA . THR A 1 148 ? -10.280 -0.129 19.167 1.00 85.69 148 THR A CA 1
ATOM 1122 C C . THR A 1 148 ? -11.414 -1.044 18.704 1.00 85.69 148 THR A C 1
ATOM 1124 O O . THR A 1 148 ? -11.933 -0.860 17.611 1.00 85.69 148 THR A O 1
ATOM 1127 N N . PHE A 1 149 ? -11.793 -2.026 19.532 1.00 88.06 149 PHE A N 1
ATOM 1128 C CA . PHE A 1 149 ? -12.730 -3.113 19.218 1.00 88.06 149 PHE A CA 1
ATOM 1129 C C . PHE A 1 149 ? -12.320 -4.044 18.068 1.00 88.06 149 PHE A C 1
ATOM 1131 O O . PHE A 1 149 ? -13.132 -4.858 17.623 1.00 88.06 149 PHE A O 1
ATOM 1138 N N . ASN A 1 150 ? -11.068 -3.994 17.611 1.00 83.44 150 ASN A N 1
ATOM 1139 C CA . ASN A 1 150 ? -10.577 -4.911 16.586 1.00 83.44 150 ASN A CA 1
ATOM 1140 C C . ASN A 1 150 ? -10.414 -6.337 17.090 1.00 83.44 150 ASN A C 1
ATOM 1142 O O . ASN A 1 150 ? -10.213 -6.571 18.275 1.00 83.44 150 ASN A O 1
ATOM 1146 N N .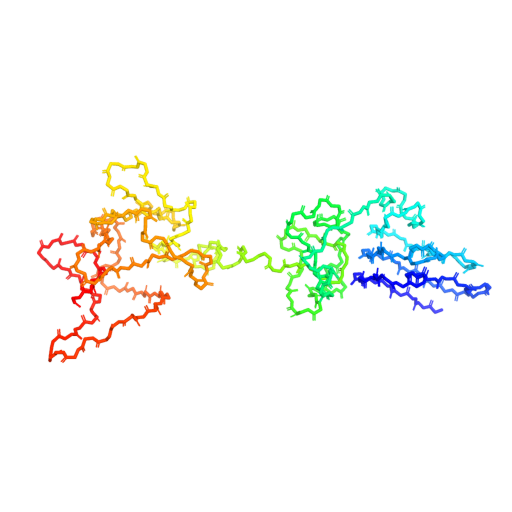 GLY A 1 151 ? -10.446 -7.311 16.178 1.00 80.75 151 GLY A N 1
ATOM 1147 C CA . GLY A 1 151 ? -10.388 -8.731 16.539 1.00 80.75 151 GLY A CA 1
ATOM 1148 C C . GLY A 1 151 ? -9.190 -9.113 17.422 1.00 80.75 151 GLY A C 1
ATOM 1149 O O . GLY A 1 151 ? -9.342 -9.941 18.310 1.00 80.75 151 GLY A O 1
ATOM 1150 N N . GLY A 1 152 ? -8.021 -8.487 17.233 1.00 80.81 152 GLY A N 1
ATOM 1151 C CA . GLY A 1 152 ? -6.838 -8.702 18.086 1.00 80.81 152 GLY A CA 1
ATOM 1152 C C . GLY A 1 152 ? -6.876 -7.985 19.443 1.00 80.81 152 GLY A C 1
ATOM 1153 O O . GLY A 1 152 ? -6.030 -8.240 20.300 1.00 80.81 152 GLY A O 1
ATOM 1154 N N . ASP A 1 153 ? -7.8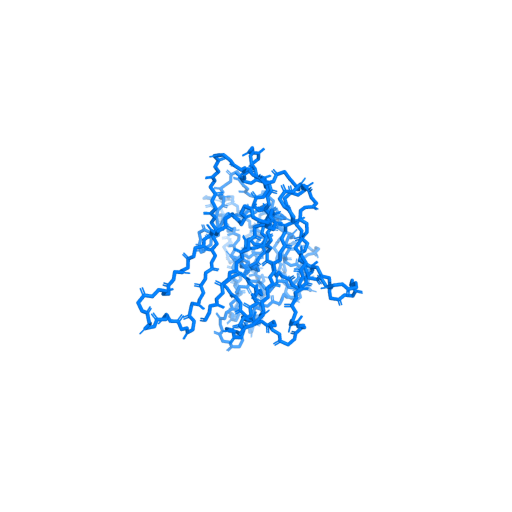46 -7.096 19.631 1.00 85.62 153 ASP A N 1
ATOM 1155 C CA . ASP A 1 153 ? -8.058 -6.260 20.815 1.00 85.62 153 ASP A CA 1
ATOM 1156 C C . ASP A 1 153 ? -9.289 -6.722 21.611 1.00 85.62 153 ASP A C 1
ATOM 1158 O O . ASP A 1 153 ? -9.638 -6.107 22.615 1.00 85.62 153 ASP A O 1
ATOM 1162 N N . MET A 1 154 ? -9.926 -7.815 21.181 1.00 89.81 154 MET A N 1
ATOM 1163 C CA . MET A 1 154 ? -11.026 -8.478 21.872 1.00 89.81 154 MET A CA 1
ATOM 1164 C C . MET A 1 154 ? -10.546 -9.827 22.417 1.00 89.81 154 MET A C 1
ATOM 1166 O O . MET A 1 154 ? -10.344 -10.776 21.657 1.00 89.81 154 MET A O 1
ATOM 1170 N N . ASP A 1 155 ? -10.383 -9.933 23.733 1.00 86.81 155 ASP A N 1
ATOM 1171 C CA . ASP A 1 155 ? -10.108 -11.200 24.408 1.00 86.81 155 ASP A CA 1
ATOM 1172 C C . ASP A 1 155 ? -11.417 -11.860 24.845 1.00 86.81 155 ASP A C 1
ATOM 1174 O O . ASP A 1 155 ? -11.874 -11.720 25.977 1.00 86.81 155 ASP A O 1
ATOM 1178 N N . TRP A 1 156 ? -12.015 -12.625 23.936 1.00 85.06 156 TRP A N 1
ATOM 1179 C CA . TRP A 1 156 ? -13.211 -13.425 24.214 1.00 85.06 156 TRP A CA 1
ATOM 1180 C C . TRP A 1 156 ? -12.948 -14.647 25.105 1.00 85.06 156 TRP A C 1
ATOM 1182 O O . TRP A 1 156 ? -13.890 -15.333 25.495 1.00 85.06 156 TRP A O 1
ATOM 1192 N N . SER A 1 157 ? -11.681 -14.969 25.381 1.00 77.69 157 SER A N 1
ATOM 1193 C CA . SER A 1 157 ? -11.293 -16.148 26.161 1.00 77.69 157 SER A CA 1
ATOM 1194 C C . SER A 1 157 ? -11.158 -15.870 27.661 1.00 77.69 157 SER A C 1
ATOM 1196 O O . SER A 1 157 ? -11.144 -16.815 28.456 1.00 77.69 157 SER A O 1
ATOM 1198 N N . SER A 1 158 ? -11.094 -14.591 28.049 1.00 76.06 158 SER A N 1
ATOM 1199 C CA . SER A 1 158 ? -11.153 -14.141 29.442 1.00 76.06 158 SER A CA 1
ATOM 1200 C C . SER A 1 158 ? -12.506 -14.482 30.082 1.00 76.06 158 SER A C 1
ATOM 1202 O O . SER A 1 158 ? -13.527 -14.602 29.406 1.00 76.06 158 SER A O 1
ATOM 1204 N N . THR A 1 159 ? -12.542 -14.627 31.410 1.00 77.81 159 THR A N 1
ATOM 1205 C CA . THR A 1 159 ? -13.747 -15.046 32.154 1.00 77.81 159 THR A CA 1
ATOM 1206 C C . THR A 1 159 ? -14.941 -14.111 31.990 1.00 77.81 159 THR A C 1
ATOM 1208 O O . THR A 1 159 ? -16.076 -14.556 32.132 1.00 77.81 159 THR A O 1
ATOM 1211 N N . THR A 1 160 ? -14.692 -12.833 31.716 1.00 75.38 160 THR A N 1
ATOM 1212 C CA . THR A 1 160 ? -15.723 -11.817 31.457 1.00 75.38 160 THR A CA 1
ATOM 1213 C C . THR A 1 160 ? -15.743 -11.363 30.004 1.00 75.38 160 THR A C 1
ATOM 1215 O O . THR A 1 160 ? -16.569 -10.533 29.663 1.00 75.38 160 THR A O 1
ATOM 1218 N N . ALA A 1 161 ? -14.864 -11.901 29.154 1.00 86.75 161 ALA A N 1
ATOM 1219 C CA . ALA A 1 161 ? -14.421 -11.266 27.919 1.00 86.75 161 ALA A CA 1
ATOM 1220 C C . ALA A 1 161 ? -13.946 -9.808 28.124 1.00 86.75 161 ALA A C 1
ATOM 1222 O O . ALA A 1 161 ? -14.498 -9.023 28.898 1.00 86.75 161 ALA A O 1
ATOM 1223 N N . GLU A 1 162 ? -12.869 -9.429 27.449 1.00 89.94 162 GLU A N 1
ATOM 1224 C CA . GLU A 1 162 ? -12.254 -8.117 27.654 1.00 89.94 162 GLU A CA 1
ATOM 1225 C C . GLU A 1 162 ? -12.010 -7.387 26.340 1.00 89.94 162 GLU A C 1
ATOM 1227 O O . GLU A 1 162 ? -11.563 -7.966 25.349 1.00 89.94 162 GLU A O 1
ATOM 1232 N N . VAL A 1 163 ? -12.251 -6.079 26.360 1.00 91.75 163 VAL A N 1
ATOM 1233 C CA . VAL A 1 163 ? -11.737 -5.153 25.357 1.00 91.75 163 VAL A CA 1
ATOM 1234 C C . VAL A 1 163 ? -10.419 -4.597 25.860 1.00 91.75 163 VAL A C 1
ATOM 1236 O O . VAL A 1 163 ? -10.371 -3.887 26.866 1.00 91.75 163 VAL A O 1
ATOM 1239 N N . LEU A 1 164 ? -9.341 -4.910 25.153 1.00 88.88 164 LEU A N 1
ATOM 1240 C CA . LEU A 1 164 ? -7.994 -4.536 25.550 1.00 88.88 164 LEU A CA 1
ATOM 1241 C C . LEU A 1 164 ? -7.761 -3.036 25.348 1.00 88.88 164 LEU A C 1
ATOM 1243 O O . LEU A 1 164 ? -8.019 -2.483 24.277 1.00 88.88 164 LEU A O 1
ATOM 1247 N N . ASP A 1 165 ? -7.218 -2.384 26.372 1.00 87.94 165 ASP A N 1
ATOM 1248 C CA . ASP A 1 165 ? -6.790 -0.993 26.292 1.00 87.94 165 ASP A CA 1
ATOM 1249 C C . ASP A 1 165 ? -5.432 -0.882 25.593 1.00 87.94 165 ASP A C 1
ATOM 1251 O O . ASP A 1 165 ? -4.401 -1.374 26.062 1.00 87.94 165 ASP A O 1
ATOM 1255 N N . ARG A 1 166 ? -5.417 -0.180 24.463 1.00 85.88 166 ARG A N 1
ATOM 1256 C CA . ARG A 1 166 ? -4.216 0.083 23.671 1.00 85.88 166 ARG A CA 1
ATOM 1257 C C . ARG A 1 166 ? -3.512 1.378 24.045 1.00 85.88 166 ARG A C 1
ATOM 1259 O O . ARG A 1 166 ? -2.498 1.678 23.426 1.00 85.88 166 ARG A O 1
ATOM 1266 N N . SER A 1 167 ? -3.993 2.127 25.041 1.00 81.31 167 SER A N 1
ATOM 1267 C CA . SER A 1 167 ? -3.327 3.347 25.516 1.00 81.31 167 SER A CA 1
ATOM 1268 C C . SER A 1 167 ? -2.013 3.068 26.254 1.00 81.31 167 SER A C 1
ATOM 1270 O O . SER A 1 167 ? -1.147 3.937 26.322 1.00 81.31 167 SER A O 1
ATOM 1272 N N . GLY A 1 168 ? -1.860 1.850 26.786 1.00 81.62 168 GLY A N 1
ATOM 1273 C CA . GLY A 1 168 ? -0.746 1.450 27.648 1.00 81.62 168 GLY A CA 1
ATOM 1274 C C . GLY A 1 168 ? -1.040 1.575 29.147 1.00 81.62 168 GLY A C 1
ATOM 1275 O O . GLY A 1 168 ? -0.193 1.191 29.951 1.00 81.62 168 GLY A O 1
ATOM 1276 N N . ASN A 1 169 ? -2.229 2.052 29.535 1.00 81.25 169 ASN A N 1
ATOM 1277 C CA . ASN A 1 169 ? -2.621 2.222 30.940 1.00 81.25 169 ASN A CA 1
ATOM 1278 C C . ASN A 1 169 ? -3.318 0.989 31.540 1.00 81.25 169 ASN A C 1
ATOM 1280 O O . ASN A 1 169 ? -3.544 0.950 32.743 1.00 81.25 169 ASN A O 1
ATOM 1284 N N . SER A 1 170 ? -3.552 -0.058 30.738 1.00 85.69 170 SER A N 1
ATOM 1285 C CA . SER A 1 170 ? -4.180 -1.324 31.161 1.00 85.69 170 SER A CA 1
ATOM 1286 C C . SER A 1 170 ? -5.626 -1.162 31.637 1.00 85.69 170 SER A C 1
ATOM 1288 O O . SER A 1 170 ? -6.112 -1.936 32.461 1.00 85.69 170 SER A O 1
ATOM 1290 N N . ASN A 1 171 ? -6.331 -0.179 31.083 1.00 86.50 171 ASN A N 1
ATOM 1291 C CA . ASN A 1 171 ? -7.717 0.125 31.419 1.00 86.50 171 ASN A CA 1
ATOM 1292 C C . ASN A 1 171 ? -8.681 -0.749 30.606 1.00 86.50 171 ASN A C 1
ATOM 1294 O O . ASN A 1 171 ? -9.535 -0.235 29.892 1.00 86.50 171 ASN A O 1
ATOM 1298 N N . ASN A 1 172 ? -8.508 -2.072 30.643 1.00 88.25 172 ASN A N 1
ATOM 1299 C CA . ASN A 1 172 ? -9.331 -3.000 29.864 1.00 88.25 172 ASN A CA 1
ATOM 1300 C C . ASN A 1 172 ? -10.817 -2.885 30.243 1.00 88.25 172 ASN A C 1
ATOM 1302 O O . ASN A 1 172 ? -11.161 -2.685 31.410 1.00 88.25 172 ASN A O 1
ATOM 1306 N N . GLY A 1 173 ? -11.691 -3.008 29.244 1.00 89.62 173 GLY A N 1
ATOM 1307 C CA . GLY A 1 173 ? -13.138 -2.995 29.430 1.00 89.62 173 GLY A CA 1
ATOM 1308 C C . GLY A 1 173 ? -13.698 -4.401 29.602 1.00 89.62 173 GLY A C 1
ATOM 1309 O O . GLY A 1 173 ? -13.424 -5.263 28.775 1.00 89.62 173 GLY A O 1
ATOM 1310 N N . ASN A 1 174 ? -14.520 -4.623 30.623 1.00 89.81 174 ASN A N 1
ATOM 1311 C CA . ASN A 1 174 ? -15.245 -5.876 30.821 1.00 89.81 174 ASN A CA 1
ATOM 1312 C C . ASN A 1 174 ? -16.510 -5.892 29.969 1.00 89.81 174 ASN A C 1
ATOM 1314 O O . ASN A 1 174 ? -17.348 -4.995 30.096 1.00 89.81 174 ASN A O 1
ATOM 1318 N N . VAL A 1 175 ? -16.654 -6.926 29.147 1.00 90.88 175 VAL A N 1
ATOM 1319 C CA . VAL A 1 175 ? -17.848 -7.177 28.340 1.00 90.88 175 VAL A CA 1
ATOM 1320 C C . VAL A 1 175 ? -18.929 -7.827 29.212 1.00 90.88 175 VAL A C 1
ATOM 1322 O O . VAL A 1 175 ? -18.645 -8.648 30.078 1.00 90.88 175 VAL A O 1
ATOM 1325 N N . THR A 1 176 ? -20.187 -7.427 29.050 1.00 90.25 176 THR A N 1
ATOM 1326 C CA . THR A 1 176 ? -21.319 -7.964 29.820 1.00 90.25 176 THR A CA 1
ATOM 1327 C C . THR A 1 176 ? -22.517 -8.175 28.900 1.00 90.25 176 THR A C 1
ATOM 1329 O O . THR A 1 176 ? -22.853 -7.278 28.136 1.00 90.25 176 THR A O 1
ATOM 1332 N N . ASN A 1 177 ? -23.146 -9.350 29.010 1.00 88.69 177 ASN A N 1
ATOM 1333 C CA . ASN A 1 177 ? -24.363 -9.789 28.304 1.00 88.69 177 ASN A CA 1
ATOM 1334 C C . ASN A 1 177 ? -24.276 -10.033 26.786 1.00 88.69 177 ASN A C 1
ATOM 1336 O O . ASN A 1 177 ? -25.240 -10.539 26.224 1.00 88.69 177 ASN A O 1
ATOM 1340 N N . PHE A 1 178 ? -23.104 -9.868 26.162 1.00 87.88 178 PHE A N 1
ATOM 1341 C CA . PHE A 1 178 ? -22.871 -10.270 24.768 1.00 87.88 178 PHE A CA 1
ATOM 1342 C C . PHE A 1 178 ? -21.533 -10.979 24.545 1.00 87.88 178 PHE A C 1
ATOM 1344 O O . PHE A 1 178 ? -20.625 -10.941 25.378 1.00 87.88 178 PHE A O 1
ATOM 1351 N N . GLY A 1 179 ? -21.417 -11.636 23.393 1.00 88.06 179 GLY A N 1
ATOM 1352 C CA . GLY A 1 179 ? -20.235 -12.350 22.934 1.00 88.06 179 GLY A CA 1
ATOM 1353 C C . GLY A 1 179 ? -19.824 -11.994 21.505 1.00 88.06 179 GLY A C 1
ATOM 1354 O O . GLY A 1 179 ? -20.132 -10.931 20.962 1.00 88.06 179 GLY A O 1
ATOM 1355 N N . GLN A 1 180 ? -19.090 -12.914 20.876 1.00 88.88 180 GLN A N 1
ATOM 1356 C CA . GLN A 1 180 ? -18.506 -12.723 19.547 1.00 88.88 180 GLN A CA 1
ATOM 1357 C C . GLN A 1 180 ? -19.561 -12.493 18.446 1.00 88.88 180 GLN A C 1
ATOM 1359 O O . GLN A 1 180 ? -19.246 -11.938 17.398 1.00 88.88 180 GLN A O 1
ATOM 1364 N N . GLU A 1 181 ? -20.815 -12.878 18.670 1.00 86.50 181 GLU A N 1
ATOM 1365 C CA . GLU A 1 181 ? -21.948 -12.604 17.783 1.00 86.50 181 GLU A CA 1
ATOM 1366 C C . GLU A 1 181 ? -22.274 -11.110 17.621 1.00 86.50 181 GLU A C 1
ATOM 1368 O O . GLU A 1 181 ? -22.879 -10.736 16.617 1.00 86.50 181 GLU A O 1
ATOM 1373 N N . ALA A 1 182 ? -21.841 -10.257 18.555 1.00 86.56 182 ALA A N 1
ATOM 1374 C CA . ALA A 1 182 ? -21.979 -8.803 18.461 1.00 86.56 182 ALA A CA 1
ATOM 1375 C C . ALA A 1 182 ? -20.971 -8.164 17.488 1.00 86.56 182 ALA A C 1
ATOM 1377 O O . ALA A 1 182 ? -21.077 -6.980 17.161 1.00 86.56 182 ALA A O 1
ATOM 1378 N N . VAL A 1 183 ? -19.971 -8.917 17.021 1.00 87.50 183 VAL A N 1
ATOM 1379 C CA . VAL A 1 183 ? -18.940 -8.409 16.112 1.00 87.50 183 VAL A CA 1
ATOM 1380 C C . VAL A 1 183 ? -19.545 -8.032 14.757 1.00 87.50 183 VAL A C 1
ATOM 1382 O O . VAL A 1 183 ? -20.174 -8.842 14.079 1.00 87.50 183 VAL A O 1
ATOM 1385 N N . THR A 1 184 ? -19.300 -6.795 14.326 1.00 85.25 184 THR A N 1
ATOM 1386 C CA . THR A 1 184 ? -19.753 -6.251 13.040 1.00 85.25 184 THR A CA 1
ATOM 1387 C C . THR A 1 184 ? -18.633 -5.469 12.353 1.00 85.25 184 THR A C 1
ATOM 1389 O O . THR A 1 184 ? -17.655 -5.075 12.983 1.00 85.25 184 THR A O 1
ATOM 1392 N N . GLY A 1 185 ? -18.765 -5.210 11.050 1.00 81.06 185 GLY A N 1
ATOM 1393 C CA . GLY A 1 185 ? -17.882 -4.271 10.351 1.00 81.06 185 GLY A CA 1
ATOM 1394 C C . GLY A 1 185 ? -18.058 -2.842 10.879 1.00 81.06 185 GLY A C 1
ATOM 1395 O O . GLY A 1 185 ? -19.192 -2.396 11.078 1.00 81.06 185 GLY A O 1
ATOM 1396 N N . GLY A 1 186 ? -16.942 -2.150 11.117 1.00 79.25 186 GLY A N 1
ATOM 1397 C CA . GLY A 1 186 ? -16.874 -0.768 11.595 1.00 79.25 186 GLY A CA 1
ATOM 1398 C C . GLY A 1 186 ? -16.295 0.202 10.559 1.00 79.25 186 GLY A C 1
ATOM 1399 O O . GLY A 1 186 ? -16.023 -0.167 9.420 1.00 79.25 186 GLY A O 1
ATOM 1400 N N . ILE A 1 187 ? -16.096 1.463 10.965 1.00 73.88 187 ILE A N 1
ATOM 1401 C CA . ILE A 1 187 ? -15.404 2.483 10.148 1.00 73.88 187 ILE A CA 1
ATOM 1402 C C . ILE A 1 187 ? -13.897 2.189 10.088 1.00 73.88 187 ILE A C 1
ATOM 1404 O O . ILE A 1 187 ? -13.285 2.333 9.033 1.00 73.88 187 ILE A O 1
ATOM 1408 N N . SER A 1 188 ? -13.323 1.745 11.211 1.00 72.12 188 SER A N 1
ATOM 1409 C CA . SER A 1 188 ? -12.013 1.092 11.277 1.00 72.12 188 SER A CA 1
ATOM 1410 C C . SER A 1 188 ? -12.221 -0.390 11.471 1.00 72.12 188 SER A C 1
ATOM 1412 O O . SER A 1 188 ? -12.631 -0.769 12.559 1.00 72.12 188 SER A O 1
ATOM 1414 N N . GLY A 1 189 ? -11.993 -1.218 10.454 1.00 80.06 189 GLY A N 1
ATOM 1415 C CA . GLY A 1 189 ? -12.015 -2.672 10.626 1.00 80.06 189 GLY A CA 1
ATOM 1416 C C . GLY A 1 189 ? -13.293 -3.193 11.296 1.00 80.06 189 GLY A C 1
ATOM 1417 O O . GLY A 1 189 ? -14.339 -3.315 10.654 1.00 80.06 189 GLY A O 1
ATOM 1418 N N . GLN A 1 190 ? -13.192 -3.525 12.583 1.00 86.06 190 GLN A N 1
ATOM 1419 C CA . GLN A 1 190 ? -14.258 -4.121 13.380 1.00 86.06 190 GLN A CA 1
ATOM 1420 C C . GLN A 1 190 ? -14.905 -3.119 14.352 1.00 86.06 190 GLN A C 1
ATOM 1422 O O . GLN A 1 190 ? -14.257 -2.251 14.922 1.00 86.06 190 GLN A O 1
ATOM 1427 N N . ALA A 1 191 ? -16.201 -3.291 14.591 1.00 87.19 191 ALA A N 1
ATOM 1428 C CA . ALA A 1 191 ? -16.952 -2.639 15.656 1.00 87.19 191 ALA A CA 1
ATOM 1429 C C . ALA A 1 191 ? -17.831 -3.664 16.391 1.00 87.19 191 ALA A C 1
ATOM 1431 O O . ALA A 1 191 ? -17.917 -4.833 16.004 1.00 87.19 191 ALA A O 1
ATOM 1432 N N . LEU A 1 192 ? -18.507 -3.210 17.444 1.00 88.69 192 LEU A N 1
ATOM 1433 C CA . LEU A 1 192 ? -19.462 -4.008 18.209 1.00 88.69 192 LEU A CA 1
ATOM 1434 C C . LEU A 1 192 ? -20.874 -3.458 18.014 1.00 88.69 192 LEU A C 1
ATOM 1436 O O . LEU A 1 192 ? -21.096 -2.245 18.041 1.00 88.69 192 LEU A O 1
ATOM 1440 N N . GLY A 1 193 ? -21.817 -4.361 17.773 1.00 89.75 193 GLY A N 1
ATOM 1441 C CA . GLY A 1 193 ? -23.240 -4.079 17.745 1.00 89.75 193 GLY A CA 1
ATOM 1442 C C . GLY A 1 193 ? -23.839 -4.333 19.117 1.00 89.75 193 GLY A C 1
ATOM 1443 O O . GLY A 1 193 ? -23.780 -5.455 19.596 1.00 89.75 193 GLY A O 1
ATOM 1444 N N . PHE A 1 194 ? -24.431 -3.298 19.701 1.00 86.69 194 PHE A N 1
ATOM 1445 C CA . PHE A 1 194 ? -25.180 -3.385 20.951 1.00 86.69 194 PHE A CA 1
ATOM 1446 C C . PHE A 1 194 ? -26.658 -3.616 20.622 1.00 86.69 194 PHE A C 1
ATOM 1448 O O . PHE A 1 194 ? -27.208 -2.941 19.740 1.00 86.69 194 PHE A O 1
ATOM 1455 N N . ASP A 1 195 ? -27.284 -4.582 21.286 1.00 82.75 195 ASP A N 1
ATOM 1456 C CA . ASP A 1 195 ? -28.660 -5.011 21.022 1.00 82.75 195 ASP A CA 1
ATOM 1457 C C . ASP A 1 195 ? -29.734 -4.014 21.496 1.00 82.75 195 ASP A C 1
ATOM 1459 O O . ASP A 1 195 ? -30.879 -4.065 21.037 1.00 82.75 195 ASP A O 1
ATOM 1463 N N . GLY A 1 196 ? -29.343 -3.058 22.341 1.00 79.12 196 GLY A N 1
ATOM 1464 C CA . GLY A 1 196 ? -30.222 -2.035 22.899 1.00 79.12 196 GLY A CA 1
ATOM 1465 C C . GLY A 1 196 ? -30.977 -2.473 24.154 1.00 79.12 196 GLY A C 1
ATOM 1466 O O . GLY A 1 196 ? -31.925 -1.793 24.530 1.00 79.12 196 GLY A O 1
ATOM 1467 N N . VAL A 1 197 ? -30.609 -3.598 24.776 1.00 82.19 197 VAL A N 1
ATOM 1468 C CA . VAL A 1 197 ? -31.274 -4.147 25.964 1.00 82.19 197 VAL A CA 1
ATOM 1469 C C . VAL A 1 197 ? -30.343 -4.106 27.173 1.00 82.19 197 VAL A C 1
ATOM 1471 O O . VAL A 1 197 ? -30.629 -3.387 28.134 1.00 82.19 197 VAL A O 1
ATOM 1474 N N . ASP A 1 198 ? -29.251 -4.869 27.149 1.00 82.56 198 ASP A N 1
ATOM 1475 C CA . ASP A 1 198 ? -28.355 -5.010 28.304 1.00 82.56 198 ASP A CA 1
ATOM 1476 C C . ASP A 1 198 ? -26.874 -5.251 27.959 1.00 82.56 198 ASP A C 1
ATOM 1478 O O . ASP A 1 198 ? -26.081 -5.532 28.865 1.00 82.56 198 ASP A O 1
ATOM 1482 N N . ASP A 1 199 ? -26.482 -5.051 26.697 1.00 87.88 199 ASP A N 1
ATOM 1483 C CA . ASP A 1 199 ? -25.090 -5.111 26.243 1.00 87.88 199 ASP A CA 1
ATOM 1484 C C . ASP A 1 199 ? -24.255 -3.943 26.788 1.00 87.88 199 ASP A C 1
ATOM 1486 O O . ASP A 1 199 ? -24.526 -2.774 26.498 1.00 87.88 199 ASP A O 1
ATOM 1490 N N . ILE A 1 200 ? -23.202 -4.238 27.563 1.00 84.06 200 ILE A N 1
ATOM 1491 C CA . ILE A 1 200 ? -22.371 -3.207 28.211 1.00 84.06 200 ILE A CA 1
ATOM 1492 C C . ILE A 1 200 ? -20.880 -3.547 28.127 1.00 84.06 200 ILE A C 1
ATOM 1494 O O . ILE A 1 200 ? -20.467 -4.691 28.318 1.00 84.06 200 ILE A O 1
ATOM 1498 N N . ILE A 1 201 ? -20.057 -2.516 27.913 1.00 88.25 201 ILE A N 1
ATOM 1499 C CA . ILE A 1 201 ? -18.617 -2.549 28.198 1.00 88.25 201 ILE A CA 1
ATOM 1500 C C . ILE A 1 201 ? -18.334 -1.570 29.327 1.00 88.25 201 ILE A C 1
ATOM 1502 O O . ILE A 1 201 ? -18.679 -0.391 29.230 1.00 88.25 201 ILE A O 1
ATOM 1506 N N . SER A 1 202 ? -17.695 -2.055 30.389 1.00 87.75 202 SER A N 1
ATOM 1507 C CA . SER A 1 202 ? -17.424 -1.270 31.593 1.00 87.75 202 SER A CA 1
ATOM 1508 C C . SER A 1 202 ? -15.937 -1.208 31.917 1.00 87.75 202 SER A C 1
ATOM 1510 O O . SER A 1 202 ? -15.232 -2.212 31.855 1.00 87.75 202 SER A O 1
ATOM 1512 N N . VAL A 1 203 ? -15.460 -0.025 32.298 1.00 83.00 203 VAL A N 1
ATOM 1513 C CA . VAL A 1 203 ? -14.087 0.196 32.774 1.00 83.00 203 VAL A CA 1
ATOM 1514 C C . VAL A 1 203 ? -14.172 0.815 34.166 1.00 83.00 203 VAL A C 1
ATOM 1516 O O . VAL A 1 203 ? -14.875 1.806 34.367 1.00 83.00 203 VAL A O 1
ATOM 1519 N N . SER A 1 204 ? -13.467 0.234 35.139 1.00 74.94 204 SER A N 1
ATOM 1520 C CA . SER A 1 204 ? -13.486 0.714 36.530 1.00 74.94 204 SER A CA 1
ATOM 1521 C C . SER A 1 204 ? -13.010 2.169 36.632 1.00 74.94 204 SER A C 1
ATOM 1523 O O . SER A 1 204 ? -11.990 2.507 36.036 1.00 74.94 204 SER A O 1
ATOM 1525 N N . SER A 1 205 ? -13.657 3.032 37.425 1.00 61.81 205 SER A N 1
ATOM 1526 C CA . SER A 1 205 ? -13.166 4.408 37.642 1.00 61.81 205 SER A CA 1
ATOM 1527 C C . SER A 1 205 ? -11.823 4.461 38.384 1.00 61.81 205 SER A C 1
ATOM 1529 O O . SER A 1 205 ? -11.063 5.419 38.232 1.00 61.81 205 SER A O 1
ATOM 1531 N N . ALA A 1 206 ? -11.465 3.398 39.115 1.00 60.69 206 ALA A N 1
ATOM 1532 C CA . ALA A 1 206 ? -10.175 3.261 39.794 1.00 60.69 206 ALA A CA 1
ATOM 1533 C C . ALA A 1 206 ? -8.982 3.109 38.826 1.00 60.69 206 ALA A C 1
ATOM 1535 O O . ALA A 1 206 ? -7.829 3.130 39.256 1.00 60.69 206 ALA A O 1
ATOM 1536 N N . SER A 1 207 ? -9.251 2.977 37.526 1.00 61.12 207 SER A N 1
ATOM 1537 C CA . SER A 1 207 ? -8.273 2.761 36.454 1.00 61.12 207 SER A CA 1
ATOM 1538 C C . SER A 1 207 ? -7.550 4.046 35.991 1.00 61.12 207 SER A C 1
ATOM 1540 O O . SER A 1 207 ? -6.743 4.040 35.068 1.00 61.12 207 SER A O 1
ATOM 1542 N N . GLY A 1 208 ? -7.785 5.186 36.653 1.00 62.66 208 GLY A N 1
ATOM 1543 C CA . GLY A 1 208 ? -7.090 6.440 36.333 1.00 62.66 208 GLY A CA 1
ATOM 1544 C C . GLY A 1 208 ? -7.690 7.203 35.150 1.00 62.66 208 GLY A C 1
ATOM 1545 O O . GLY A 1 208 ? -7.047 8.106 34.611 1.00 62.66 208 GLY A O 1
ATOM 1546 N N . LEU A 1 209 ? -8.934 6.889 34.772 1.00 69.19 209 LEU A N 1
ATOM 1547 C CA . LEU A 1 209 ? -9.711 7.741 33.876 1.00 69.19 209 LEU A CA 1
ATOM 1548 C C . LEU A 1 209 ? -9.937 9.121 34.530 1.00 69.19 209 LEU A C 1
ATOM 1550 O O . LEU A 1 209 ? -10.254 9.198 35.722 1.00 69.19 209 LEU A O 1
ATOM 1554 N N . PRO A 1 210 ? -9.764 10.232 33.789 1.00 64.12 210 PRO A N 1
ATOM 1555 C CA . PRO A 1 210 ? -9.869 11.570 34.344 1.00 64.12 210 PRO A CA 1
ATOM 1556 C C . PRO A 1 210 ? -11.298 11.836 34.821 1.00 64.12 210 PRO A C 1
ATOM 1558 O O . PRO A 1 210 ? -12.238 11.892 34.036 1.00 64.12 210 PRO A O 1
ATOM 1561 N N . ASN A 1 211 ? -11.443 12.063 36.124 1.00 63.53 211 ASN A N 1
ATOM 1562 C CA . ASN A 1 211 ? -12.719 12.326 36.796 1.00 63.53 211 ASN A CA 1
ATOM 1563 C C . ASN A 1 211 ? -13.021 13.829 36.975 1.00 63.53 211 ASN A C 1
ATOM 1565 O O . ASN A 1 211 ? -13.939 14.199 37.705 1.00 63.53 211 ASN A O 1
ATOM 1569 N N . THR A 1 212 ? -12.229 14.704 36.345 1.00 64.31 212 THR A N 1
ATOM 1570 C CA . THR A 1 212 ? -12.310 16.167 36.516 1.00 64.31 212 THR A CA 1
ATOM 1571 C C . THR A 1 212 ? -12.249 16.936 35.197 1.00 64.31 212 THR A C 1
ATOM 1573 O O . THR A 1 212 ? -13.143 17.735 34.931 1.00 64.31 212 THR A O 1
ATOM 1576 N N . ILE A 1 213 ? -11.224 16.726 34.361 1.00 69.50 213 ILE A N 1
ATOM 1577 C CA . ILE A 1 213 ? -11.084 17.377 33.045 1.00 69.50 213 ILE A CA 1
ATOM 1578 C C . ILE A 1 213 ? -10.525 16.357 32.052 1.00 69.50 213 ILE A C 1
ATOM 1580 O O . ILE A 1 213 ? -9.464 15.787 32.288 1.00 69.50 213 ILE A O 1
ATOM 1584 N N . GLY A 1 214 ? -11.216 16.153 30.932 1.00 73.69 214 GLY A N 1
ATOM 1585 C CA . GLY A 1 214 ? -10.797 15.224 29.887 1.00 73.69 214 GLY A CA 1
ATOM 1586 C C . GLY A 1 214 ? -11.524 15.475 28.571 1.00 73.69 214 GLY A C 1
ATOM 1587 O O . GLY A 1 214 ? -12.457 16.274 28.498 1.00 73.69 214 GLY A O 1
ATOM 1588 N N . SER A 1 215 ? -11.071 14.804 27.516 1.00 75.00 215 SER A N 1
ATOM 1589 C CA . SER A 1 215 ? -11.743 14.755 26.216 1.00 75.00 215 SER A CA 1
ATOM 1590 C C . SER A 1 215 ? -11.998 13.302 25.844 1.00 75.00 215 SER A C 1
ATOM 1592 O O . SER A 1 215 ? -11.187 12.434 26.153 1.00 75.00 215 SER A O 1
ATOM 1594 N N . VAL A 1 216 ? -13.122 13.050 25.178 1.00 79.31 216 VAL A N 1
ATOM 1595 C CA . VAL A 1 216 ? -13.508 11.728 24.678 1.00 79.31 216 VAL A CA 1
ATOM 1596 C C . VAL A 1 216 ? -13.906 11.878 23.213 1.00 79.31 216 VAL A C 1
ATOM 1598 O O . VAL A 1 216 ? -14.561 12.850 22.841 1.00 79.31 216 VAL A O 1
ATOM 1601 N N . SER A 1 217 ? -13.511 10.919 22.383 1.00 79.38 217 SER A N 1
ATOM 1602 C CA . SER A 1 217 ? -13.862 10.852 20.963 1.00 79.38 217 SER A CA 1
ATOM 1603 C C . SER A 1 217 ? -14.117 9.405 20.564 1.00 79.38 217 SER A C 1
ATOM 1605 O O . SER A 1 217 ? -13.378 8.525 20.996 1.00 79.38 217 SER A O 1
ATOM 1607 N N . PHE A 1 218 ? -15.130 9.161 19.736 1.00 82.44 218 PHE A N 1
ATOM 1608 C CA . PHE A 1 218 ? -15.495 7.822 19.274 1.00 82.44 218 PHE A CA 1
ATOM 1609 C C . PHE A 1 218 ? -16.268 7.882 17.952 1.00 82.44 218 PHE A C 1
ATOM 1611 O O . PHE A 1 218 ? -16.812 8.924 17.579 1.00 82.44 218 PHE A O 1
ATOM 1618 N N . TRP A 1 219 ? -16.336 6.742 17.266 1.00 80.62 219 TRP A N 1
ATOM 1619 C CA . TRP A 1 219 ? -17.235 6.511 16.139 1.00 80.62 219 TRP A CA 1
ATOM 1620 C C . TRP A 1 219 ? -18.501 5.806 16.627 1.00 80.62 219 TRP A C 1
ATOM 1622 O O . TRP A 1 219 ? -18.416 4.867 17.413 1.00 80.62 219 TRP A O 1
ATOM 1632 N N . LEU A 1 220 ? -19.672 6.242 16.157 1.00 85.56 220 LEU A N 1
ATOM 1633 C CA . LEU A 1 220 ? -20.959 5.651 16.527 1.00 85.56 220 LEU A CA 1
ATOM 1634 C C . LEU A 1 220 ? -21.874 5.536 15.304 1.00 85.56 220 LEU A C 1
ATOM 1636 O O . LEU A 1 220 ? -21.963 6.464 14.501 1.00 85.56 220 LEU A O 1
ATOM 1640 N N . TYR A 1 221 ? -22.597 4.418 15.207 1.00 81.31 221 TYR A N 1
ATOM 1641 C CA . TYR A 1 221 ? -23.688 4.216 14.253 1.00 81.31 221 TYR A CA 1
ATOM 1642 C C . TYR A 1 221 ? -24.987 3.887 15.014 1.00 81.31 221 TYR A C 1
ATOM 1644 O O . TYR A 1 221 ? -25.233 2.723 15.337 1.00 81.31 221 TYR A O 1
ATOM 1652 N N . PRO A 1 222 ? -25.814 4.890 15.357 1.00 76.75 222 PRO A N 1
ATOM 1653 C CA . PRO A 1 222 ? -27.026 4.657 16.135 1.00 76.75 222 PRO A CA 1
ATOM 1654 C C . PRO A 1 222 ? -28.103 3.973 15.277 1.00 76.75 222 PRO A C 1
ATOM 1656 O O . PRO A 1 222 ? -28.507 4.500 14.241 1.00 76.75 222 PRO A O 1
ATOM 1659 N N . ARG A 1 223 ? -28.595 2.806 15.717 1.00 70.44 223 ARG A N 1
ATOM 1660 C CA . ARG A 1 223 ? -29.713 2.084 15.065 1.00 70.44 223 ARG A CA 1
ATOM 1661 C C . ARG A 1 223 ? -31.093 2.541 15.533 1.00 70.44 223 ARG A C 1
ATOM 1663 O O . ARG A 1 223 ? -32.069 2.392 14.805 1.00 70.44 223 ARG A O 1
ATOM 1670 N N . SER A 1 224 ? -31.160 3.106 16.731 1.00 63.66 224 SER A N 1
ATOM 1671 C CA . SER A 1 224 ? -32.343 3.738 17.296 1.00 63.66 224 SER A CA 1
ATOM 1672 C C . SER A 1 224 ? -31.908 5.026 17.983 1.00 63.66 224 SER A C 1
ATOM 1674 O O . SER A 1 224 ? -30.881 5.071 18.659 1.00 63.66 224 SER A O 1
ATOM 1676 N N . ILE A 1 225 ? -32.681 6.084 17.774 1.00 55.47 225 ILE A N 1
ATOM 1677 C CA . ILE A 1 225 ? -32.616 7.314 18.552 1.00 55.47 225 ILE A CA 1
ATOM 1678 C C . ILE A 1 225 ? -33.932 7.330 19.318 1.00 55.47 225 ILE A C 1
ATOM 1680 O O . ILE A 1 225 ? -34.991 7.421 18.695 1.00 55.47 225 ILE A O 1
ATOM 1684 N N . GLY A 1 226 ? -33.875 7.124 20.634 1.00 54.94 226 GLY A N 1
ATOM 1685 C CA . GLY A 1 226 ? -35.072 6.933 21.445 1.00 54.94 226 GLY A CA 1
ATOM 1686 C C . GLY A 1 226 ? -36.071 8.087 21.292 1.00 54.94 226 GLY A C 1
ATOM 1687 O O . GLY A 1 226 ? -35.701 9.257 21.247 1.00 54.94 226 GLY A O 1
ATOM 1688 N N . VAL A 1 227 ? -37.352 7.733 21.161 1.00 49.12 227 VAL A N 1
ATOM 1689 C CA . VAL A 1 227 ? -38.496 8.655 21.011 1.00 49.12 227 VAL A CA 1
ATOM 1690 C C . VAL A 1 227 ? -39.343 8.730 22.288 1.00 49.12 227 VAL A C 1
ATOM 1692 O O . VAL A 1 227 ? -40.561 8.881 22.228 1.00 49.12 227 VAL A O 1
ATOM 1695 N N . GLN A 1 228 ? -38.720 8.616 23.460 1.00 43.25 228 GLN A N 1
ATOM 1696 C CA . GLN A 1 228 ? -39.371 8.894 24.746 1.00 43.25 228 GLN A CA 1
ATOM 1697 C C . GLN A 1 228 ? -38.619 10.038 25.438 1.00 43.25 228 GLN A C 1
ATOM 1699 O O . GLN A 1 228 ? -37.403 10.139 25.294 1.00 43.25 228 GLN A O 1
ATOM 1704 N N . ASP A 1 229 ? -39.345 10.898 26.162 1.00 44.66 229 ASP A N 1
ATOM 1705 C CA . ASP A 1 229 ? -38.904 12.204 26.702 1.00 44.66 229 ASP A CA 1
ATOM 1706 C C . ASP A 1 229 ? -37.661 12.181 27.632 1.00 44.66 229 ASP A C 1
ATOM 1708 O O . ASP A 1 229 ? -37.229 13.232 28.100 1.00 44.66 229 ASP A O 1
ATOM 1712 N N . GLU A 1 230 ? -37.034 11.023 27.866 1.00 46.38 230 GLU A N 1
ATOM 1713 C CA . GLU A 1 230 ? -35.776 10.874 28.615 1.00 46.38 230 GLU A CA 1
ATOM 1714 C C . GLU A 1 230 ? -34.773 9.905 27.950 1.00 46.38 230 GLU A C 1
ATOM 1716 O O . GLU A 1 230 ? -34.054 9.167 28.619 1.00 46.38 230 GLU A O 1
ATOM 1721 N N . SER A 1 231 ? -34.681 9.889 26.619 1.00 43.41 231 SER A N 1
ATOM 1722 C CA . SER A 1 231 ? -33.591 9.193 25.920 1.00 43.41 231 SER A CA 1
ATOM 1723 C C . SER A 1 231 ? -32.331 10.067 25.882 1.00 43.41 231 SER A C 1
ATOM 1725 O O . SER A 1 231 ? -32.105 10.820 24.936 1.00 43.41 231 SER A O 1
ATOM 1727 N N . TYR A 1 232 ? -31.507 9.984 26.928 1.00 41.62 232 TYR A N 1
ATOM 1728 C CA . TYR A 1 232 ? -30.184 10.609 26.966 1.00 41.62 232 TYR A CA 1
ATOM 1729 C C . TYR A 1 232 ? -29.113 9.591 26.569 1.00 41.62 232 TYR A C 1
ATOM 1731 O O . TYR A 1 232 ? -28.892 8.621 27.288 1.00 41.62 232 TYR A O 1
ATOM 1739 N N . TRP A 1 233 ? -28.367 9.846 25.491 1.00 41.44 233 TRP A N 1
ATOM 1740 C CA . TRP A 1 233 ? -26.999 9.323 25.423 1.00 41.44 233 TRP A CA 1
ATOM 1741 C C . TRP A 1 233 ? -26.164 10.191 26.357 1.00 41.44 233 TRP A C 1
ATOM 1743 O O . TRP A 1 233 ? -25.777 11.308 26.004 1.00 41.44 233 TRP A O 1
ATOM 1753 N N . ALA A 1 234 ? -25.944 9.721 27.577 1.00 45.16 234 ALA A N 1
ATOM 1754 C CA . ALA A 1 234 ? -25.022 10.359 28.495 1.00 45.16 234 ALA A CA 1
ATOM 1755 C C . ALA A 1 234 ? -23.784 9.479 28.636 1.00 45.16 234 ALA A C 1
ATOM 1757 O O . ALA A 1 234 ? -23.879 8.297 28.952 1.00 45.16 234 ALA A O 1
ATOM 1758 N N . ILE A 1 235 ? -22.614 10.090 28.462 1.00 50.28 235 ILE A N 1
ATOM 1759 C CA . ILE A 1 235 ? -21.433 9.653 29.196 1.00 50.28 235 ILE A CA 1
ATOM 1760 C C . ILE A 1 235 ? -21.746 9.978 30.657 1.00 50.28 235 ILE A C 1
ATOM 1762 O O . ILE A 1 235 ? -21.649 11.136 31.072 1.00 50.28 235 ILE A O 1
ATOM 1766 N N . TYR A 1 236 ? -22.235 8.990 31.402 1.00 43.03 236 TYR A N 1
ATOM 1767 C CA . TYR A 1 236 ? -22.567 9.153 32.810 1.00 43.03 236 TYR A CA 1
ATOM 1768 C C . TYR A 1 236 ? -21.417 8.598 33.644 1.00 43.03 236 TYR A C 1
ATOM 1770 O O . TYR A 1 236 ? -21.056 7.430 33.528 1.00 43.03 236 TYR A O 1
ATOM 1778 N N . ASN A 1 237 ? -20.814 9.459 34.461 1.00 42.53 237 ASN A N 1
ATOM 1779 C CA . ASN A 1 237 ? -19.992 8.999 35.568 1.00 42.53 237 ASN A CA 1
ATOM 1780 C C . ASN A 1 237 ? -20.962 8.627 36.688 1.00 42.53 237 ASN A C 1
ATOM 1782 O O . ASN A 1 237 ? -21.513 9.538 37.309 1.00 42.53 237 ASN A O 1
ATOM 1786 N N . ASP A 1 238 ? -21.225 7.332 36.881 1.00 53.56 238 ASP A N 1
ATOM 1787 C CA . ASP A 1 238 ? -22.153 6.881 37.916 1.00 53.56 238 ASP A CA 1
ATOM 1788 C C . ASP A 1 238 ? -21.528 7.093 39.302 1.00 53.56 238 ASP A C 1
ATOM 1790 O O . ASP A 1 238 ? -20.565 6.405 39.643 1.00 53.56 238 ASP A O 1
ATOM 1794 N N . PRO A 1 239 ? -22.038 8.033 40.121 1.00 48.38 239 PRO A N 1
ATOM 1795 C CA . PRO A 1 239 ? -21.476 8.287 41.440 1.00 48.38 239 PRO A CA 1
ATOM 1796 C C . PRO A 1 239 ? -21.764 7.157 42.443 1.00 48.38 239 PRO A C 1
ATOM 1798 O O . PRO A 1 239 ? -21.247 7.210 43.558 1.00 48.38 239 PRO A O 1
ATOM 1801 N N . ILE A 1 240 ? -22.616 6.185 42.093 1.00 51.09 240 ILE A N 1
ATOM 1802 C CA . ILE A 1 240 ? -22.954 5.021 42.919 1.00 51.09 240 ILE A CA 1
ATOM 1803 C C . ILE A 1 240 ? -22.046 3.840 42.570 1.00 51.09 240 ILE A C 1
ATOM 1805 O O . ILE A 1 240 ? -21.512 3.208 43.479 1.00 51.09 240 ILE A O 1
ATOM 1809 N N . GLU A 1 241 ? -21.860 3.566 41.277 1.00 48.91 241 GLU A N 1
ATOM 1810 C CA . GLU A 1 241 ? -21.101 2.399 40.808 1.00 48.91 241 GLU A CA 1
ATOM 1811 C C . GLU A 1 241 ? -19.629 2.705 40.495 1.00 48.91 241 GLU A C 1
ATOM 1813 O O . GLU A 1 241 ? -18.832 1.778 40.405 1.00 48.91 241 GLU A O 1
ATOM 1818 N N . ASP A 1 242 ? -19.232 3.979 40.386 1.00 49.62 242 ASP A N 1
ATOM 1819 C CA . ASP A 1 242 ? -17.840 4.394 40.150 1.00 49.62 242 ASP A CA 1
ATOM 1820 C C . ASP A 1 242 ? -17.266 3.730 38.868 1.00 49.62 242 ASP A C 1
ATOM 1822 O O . ASP A 1 242 ? -16.208 3.092 38.843 1.00 49.62 242 ASP A O 1
ATOM 1826 N N . VAL A 1 243 ? -18.015 3.823 37.763 1.00 42.47 243 VAL A N 1
ATOM 1827 C CA . VAL A 1 243 ? -17.688 3.190 36.472 1.00 42.47 243 VAL A CA 1
ATOM 1828 C C . VAL A 1 243 ? -18.030 4.134 35.318 1.00 42.47 243 VAL A C 1
ATOM 1830 O O . VAL A 1 243 ? -19.057 4.812 35.334 1.00 42.47 243 VAL A O 1
ATOM 1833 N N . PHE A 1 244 ? -17.179 4.148 34.286 1.00 48.53 244 PHE A N 1
ATOM 1834 C CA . PHE A 1 244 ? -17.493 4.765 32.996 1.00 48.53 244 PHE A CA 1
ATOM 1835 C C . PHE A 1 244 ? -18.311 3.780 32.155 1.00 48.53 244 PHE A C 1
ATOM 1837 O O . PHE A 1 244 ? -17.827 2.688 31.844 1.00 48.53 244 PHE A O 1
ATOM 1844 N N . GLN A 1 245 ? -19.539 4.158 31.798 1.00 53.88 245 GLN A N 1
ATOM 1845 C CA . GLN A 1 245 ? -20.462 3.299 31.056 1.00 53.88 245 GLN A CA 1
ATOM 1846 C C . GLN A 1 245 ? -20.863 3.942 29.723 1.00 53.88 245 GLN A C 1
ATOM 1848 O O . GLN A 1 245 ? -21.166 5.135 29.652 1.00 53.88 245 GLN A O 1
ATOM 1853 N N . LEU A 1 246 ? -20.894 3.127 28.669 1.00 50.06 246 LEU A N 1
ATOM 1854 C CA . LEU A 1 246 ? -21.625 3.403 27.433 1.00 50.06 246 LEU A CA 1
ATOM 1855 C C . LEU A 1 246 ? -22.938 2.624 27.519 1.00 50.06 246 LEU A C 1
ATOM 1857 O O . LEU A 1 246 ? -22.907 1.398 27.560 1.00 50.06 246 LEU A O 1
ATOM 1861 N N . TYR A 1 247 ? -24.067 3.331 27.594 1.00 46.56 247 TYR A N 1
ATOM 1862 C CA . TYR A 1 247 ? -25.388 2.724 27.761 1.00 46.56 247 TYR A CA 1
ATOM 1863 C C . TYR A 1 247 ? -26.346 3.119 26.633 1.00 46.56 247 TYR A C 1
ATOM 1865 O O . TYR A 1 247 ? -26.313 4.246 26.127 1.00 46.56 247 TYR A O 1
ATOM 1873 N N . THR A 1 248 ? -27.223 2.184 26.277 1.00 41.50 248 THR A N 1
ATOM 1874 C CA . THR A 1 248 ? -28.377 2.379 25.396 1.00 41.50 248 THR A CA 1
ATOM 1875 C C . THR A 1 248 ? -29.607 1.800 26.092 1.00 41.50 248 THR A C 1
ATOM 1877 O O . THR A 1 248 ? -29.537 0.653 26.530 1.00 41.50 248 THR A O 1
ATOM 1880 N N . SER A 1 249 ? -30.699 2.567 26.198 1.00 49.06 249 SER A N 1
ATOM 1881 C CA . SER A 1 249 ? -32.024 2.062 26.599 1.00 49.06 249 SER A CA 1
ATOM 1882 C C . SER A 1 249 ? -32.955 1.807 25.423 1.00 49.06 249 SER A C 1
ATOM 1884 O O . SER A 1 249 ? -32.745 2.417 24.344 1.00 49.06 249 SER A O 1
#

Sequence (249 aa):
FTLTVYNNTFVKNYCNIHNARVGETGTRIFKNNLCQDNSGGGDYSDTGGGFGTTANNISEDATSPDASFRNKTVSFVDEDNDDFHLAGNDANARNAGEDLSATFTDDIDGQTRGYRGWDIGADETFTSTMIDAPLTNKMTDGLVGHWTFNGGDMDWSSTTAEVLDRSGNSNNGNVTNFGQEAVTGGISGQALGFDGVDDIISVSSASGLPNTIGSVSFWLYPRSIGVQDESYWAIYNDPIEDVFQLYTS

pLDDT: mean 80.62, std 16.36, range [41.44, 98.56]

Radius of gyration: 26.09 Å; chains: 1; bounding box: 63×34×73 Å

Foldseek 3Di:
DEAEAAFAEFEAALERAAAQDAPDDYAAEYWLAEFEHHPHQAPYHYNHDDRHHYYLHAYCACHDPDRVRHNADFDAPCVVVPRRAGEPPTDRFPLRTDDPVVPPAAAPVRHGADPSHHGRHRHHDPPLCVLVPPCCVVCVDDDQFDFSQAPVQWQQVDPQTWRATPNPLRQIWGWPDDGPVQWDQDPRGIDGHDPQPDTKTKTALVSPDDPDDDDDDDDDDDPDQDPDPPFDQDQDCPPVRRIGIGHGD

Organism: NCBI:txid412755

Secondary structure (DSSP, 8-state):
-EEEEES-EEES-SSSEEEE-TT---EEEEES-EEE--SSS-SEEEEES---EEES-EESSTT-SSGGGSS----EEEGGGTEEEEPTT-SSSTT-B---TTT--B-TTSPBS-SSSBPSSS-B---S-SSSS-GGGT-TTT--------GGGEETTSTT-EE---SSS--PEEEES--GGGEEE-SSSEEE---SSS-EEEEEGGG---SSS---------S----STT-----EEETTTTEEE----

InterPro domains:
  IPR013320 Concanavalin A-like lectin/glucanase domain superfamily [SSF49899] (136-226)